Protein AF-A0A3L6RCQ9-F1 (afdb_monomer)

Radius of gyration: 21.23 Å; Cα contacts (8 Å, |Δi|>4): 347; chains: 1; bounding box: 50×42×83 Å

Sequence (262 aa):
MDDHSLVMDYVGPSLLDVLQARGRPFPEADVRGVMRKRLAGAEAMHRHRIAHRDIKSENILVGDCGAVRICDFGSAKSMAERDPPGRIAGTMEYMAPEVLAKNADHDLPVDAWSLGCVMAELLTGELLFRGEDEADQLREIFNVLGVPEERVCRALGPRALAGEVKQWRARQQQMRRRNRLRELLPDELLSNDGFVVLKGLLTCDPKKRMTAAGALRCPWFTDNVEDARARPAASAVSMIDVTARRRRVDCSHHLLHDLTTA

Mean predicted aligned error: 9.33 Å

Foldseek 3Di:
DDDDDDDDDDFAAFQLVLLVLVVFADAPVLLLLQLLVLLVQLVVCVVQQKFQLADASRQWGAHPLRDIDGHDSVQMDHPVDDDDQPDQDYDLLLAALLSLLSNDPFRSLSSLSSSLQRSLCRLQVDGQFDAPGSLRSNVSLCVAQNDDDPVLCVSSVSVVCPVVNVVRVVVCVVVVDGHNNCVSQPCNRAPPQRVVSSVLSSDNRSVSRQHSVRSCPTCSNPVVVVVVVVDDSCPSRVSVCSCVVPDPPDPDDDDDDDDDDD

InterPro domains:
  IPR000719 Protein kinase domain [PF00069] (4-221)
  IPR000719 Protein kinase domain [PS50011] (1-221)
  IPR000719 Protein kinase domain [SM00220] (2-221)
  IPR008271 Serine/threonine-protein kinase, active site [PS00108] (50-62)
  IPR011009 Protein kinase-like domain superfamily [SSF56112] (4-234)
  IPR050108 Cyclin-dependent kinase [PTHR24056] (6-221)

Organism: Panicum miliaceum (NCBI:txid4540)

Nearest PDB structures (foldseek):
  7jv7-assembly1_A  TM=8.389E-01  e=2.813E-12  Saccharomyces cerevisiae
  4bch-assembly1_A  TM=8.676E-01  e=1.330E-11  Homo sapiens
  8i0l-assembly1_A  TM=8.598E-01  e=1.330E-11  Homo sapiens
  3blh-assembly1_A  TM=8.515E-01  e=1.911E-11  Homo sapiens
  7nwk-assembly1_A  TM=8.154E-01  e=2.745E-11  Homo sapiens

pLDDT: mean 83.06, std 19.64, range [31.27, 98.75]

Structure (mmCIF, N/CA/C/O backbone):
data_AF-A0A3L6RCQ9-F1
#
_entry.id   AF-A0A3L6RCQ9-F1
#
loop_
_atom_site.group_PDB
_atom_site.id
_atom_site.type_symbol
_atom_site.label_atom_id
_atom_site.label_alt_id
_atom_site.label_comp_id
_atom_site.label_asym_id
_atom_site.label_entity_id
_atom_site.label_seq_id
_atom_site.pdbx_PDB_ins_code
_atom_site.Cartn_x
_atom_site.Cartn_y
_atom_site.Cartn_z
_atom_site.occupancy
_atom_site.B_iso_or_equiv
_atom_site.auth_seq_id
_atom_site.auth_comp_id
_atom_site.auth_asym_id
_atom_site.auth_atom_id
_atom_site.pdbx_PDB_model_num
ATOM 1 N N . MET A 1 1 ? 29.887 11.652 -23.612 1.00 62.41 1 MET A N 1
ATOM 2 C CA . MET A 1 1 ? 29.199 10.950 -22.514 1.00 62.41 1 MET A CA 1
ATOM 3 C C . MET A 1 1 ? 28.312 9.957 -23.215 1.00 62.41 1 MET A C 1
ATOM 5 O O . MET A 1 1 ? 27.544 10.394 -24.061 1.00 62.41 1 MET A O 1
ATOM 9 N N . ASP A 1 2 ? 28.534 8.668 -22.999 1.00 72.25 2 ASP A N 1
ATOM 10 C CA . ASP A 1 2 ? 27.739 7.642 -23.665 1.00 72.25 2 ASP A CA 1
ATOM 11 C C . ASP A 1 2 ? 26.404 7.526 -22.931 1.00 72.25 2 ASP A C 1
ATOM 13 O O . ASP A 1 2 ? 26.371 7.248 -21.731 1.00 72.25 2 ASP A O 1
ATOM 17 N N . ASP A 1 3 ? 25.310 7.794 -23.639 1.00 85.25 3 ASP A N 1
ATOM 18 C CA . ASP A 1 3 ? 23.968 7.618 -23.099 1.00 85.25 3 ASP A CA 1
ATOM 19 C C . ASP A 1 3 ? 23.622 6.126 -23.107 1.00 85.25 3 ASP A C 1
ATOM 21 O O . ASP A 1 3 ? 23.593 5.469 -24.151 1.00 85.25 3 ASP A O 1
ATOM 25 N N . HIS A 1 4 ? 23.352 5.577 -21.925 1.00 86.94 4 HIS A N 1
ATOM 26 C CA . HIS A 1 4 ? 22.887 4.205 -21.771 1.00 86.94 4 HIS A CA 1
ATOM 27 C C . HIS A 1 4 ? 21.359 4.174 -21.701 1.00 86.94 4 HIS A C 1
ATOM 29 O O . HIS A 1 4 ? 20.744 4.935 -20.958 1.00 86.94 4 HIS A O 1
ATOM 35 N N . SER A 1 5 ? 20.742 3.269 -22.463 1.00 90.25 5 SER A N 1
ATOM 36 C CA . SER A 1 5 ? 19.290 3.062 -22.488 1.00 90.25 5 SER A CA 1
ATOM 37 C C . SER A 1 5 ? 18.942 1.627 -22.104 1.00 90.25 5 SER A C 1
ATOM 39 O O . SER A 1 5 ? 19.605 0.686 -22.540 1.00 90.25 5 SER A O 1
ATOM 41 N N . LEU A 1 6 ? 17.881 1.457 -21.313 1.00 88.12 6 LEU A N 1
ATOM 42 C CA . LEU A 1 6 ? 17.313 0.153 -20.979 1.00 88.12 6 LEU A CA 1
ATOM 43 C C . LEU A 1 6 ? 16.120 -0.127 -21.901 1.00 88.12 6 LEU A C 1
ATOM 45 O O . LEU A 1 6 ? 15.156 0.635 -21.913 1.00 88.12 6 LEU A O 1
ATOM 49 N N . VAL A 1 7 ? 16.179 -1.217 -22.668 1.00 92.12 7 VAL A N 1
ATOM 50 C CA . VAL A 1 7 ? 15.079 -1.657 -23.541 1.00 92.12 7 VAL A CA 1
ATOM 51 C C . VAL A 1 7 ? 14.292 -2.751 -22.829 1.00 92.12 7 VAL A C 1
ATOM 53 O O . VAL A 1 7 ? 14.869 -3.725 -22.349 1.00 92.12 7 VAL A O 1
ATOM 56 N N . MET A 1 8 ? 12.977 -2.579 -22.743 1.00 91.12 8 MET A N 1
ATOM 57 C CA . MET A 1 8 ? 12.068 -3.486 -22.044 1.00 91.12 8 MET A CA 1
ATOM 58 C C . MET A 1 8 ? 10.714 -3.547 -22.748 1.00 91.12 8 MET A C 1
ATOM 60 O O . MET A 1 8 ? 10.370 -2.663 -23.534 1.00 91.12 8 MET A O 1
ATOM 64 N N . ASP A 1 9 ? 9.958 -4.606 -22.464 1.00 89.38 9 ASP A N 1
ATOM 65 C CA . ASP A 1 9 ? 8.641 -4.824 -23.053 1.00 89.38 9 ASP A CA 1
ATOM 66 C C . ASP A 1 9 ? 7.672 -3.694 -22.695 1.00 89.38 9 ASP A C 1
ATOM 68 O O . ASP A 1 9 ? 7.520 -3.312 -21.530 1.00 89.38 9 ASP A O 1
ATOM 72 N N . TYR A 1 10 ? 6.943 -3.209 -23.699 1.00 89.75 10 TYR A N 1
ATOM 73 C CA . TYR A 1 10 ? 5.817 -2.315 -23.473 1.00 89.75 10 TYR A CA 1
ATOM 74 C C . TYR A 1 10 ? 4.623 -3.110 -22.933 1.00 89.75 10 TYR A C 1
ATOM 76 O O . TYR A 1 10 ? 4.147 -4.043 -23.577 1.00 89.75 10 TYR A O 1
ATOM 84 N N . VAL A 1 11 ? 4.132 -2.738 -21.748 1.00 90.31 11 VAL A N 1
ATOM 85 C CA . VAL A 1 11 ? 2.988 -3.412 -21.109 1.00 90.31 11 VAL A CA 1
ATOM 86 C C . VAL A 1 11 ? 1.690 -2.642 -21.335 1.00 90.31 11 VAL A C 1
ATOM 88 O O . VAL A 1 11 ? 0.699 -3.246 -21.730 1.00 90.31 11 VAL A O 1
ATOM 91 N N . GLY A 1 12 ? 1.685 -1.334 -21.081 1.00 92.19 12 GLY A N 1
ATOM 92 C CA . GLY A 1 12 ? 0.485 -0.499 -21.122 1.00 92.19 12 GLY A CA 1
ATOM 93 C C . GLY A 1 12 ? 0.551 0.651 -20.107 1.00 92.19 12 GLY A C 1
ATOM 94 O O . GLY A 1 12 ? 1.639 0.928 -19.595 1.00 92.19 12 GLY A O 1
ATOM 95 N N . PRO A 1 13 ? -0.574 1.343 -19.841 1.00 94.19 13 PRO A N 1
ATOM 96 C CA . PRO A 1 13 ? -0.642 2.429 -18.858 1.00 94.19 13 PRO A CA 1
ATOM 97 C C . PRO A 1 13 ? -0.391 1.948 -17.421 1.00 94.19 13 PRO A C 1
ATOM 99 O O . PRO A 1 13 ? -0.510 0.756 -17.119 1.00 94.19 13 PRO A O 1
ATOM 102 N N . SER A 1 14 ? -0.095 2.883 -16.516 1.00 96.19 14 SER A N 1
ATOM 103 C CA . SER A 1 14 ? -0.058 2.585 -15.083 1.00 96.19 14 SER A CA 1
ATOM 104 C C . SER A 1 14 ? -1.465 2.391 -14.516 1.00 96.19 14 SER A C 1
ATOM 106 O O . SER A 1 14 ? -2.473 2.803 -15.093 1.00 96.19 14 SER A O 1
ATOM 108 N N . LEU A 1 15 ? -1.556 1.768 -13.348 1.00 95.31 15 LEU A N 1
ATOM 109 C CA . LEU A 1 15 ? -2.814 1.579 -12.650 1.00 95.31 15 LEU A CA 1
ATOM 110 C C . LEU A 1 15 ? -3.390 2.918 -12.174 1.00 95.31 15 LEU A C 1
ATOM 112 O O . LEU A 1 15 ? -4.612 3.058 -12.153 1.00 95.31 15 LEU A O 1
ATOM 116 N N . LEU A 1 16 ? -2.532 3.902 -11.873 1.00 96.19 16 LEU A N 1
ATOM 117 C CA . LEU A 1 16 ? -2.957 5.275 -11.601 1.00 96.19 16 LEU A CA 1
ATOM 118 C C . LEU A 1 16 ? -3.621 5.904 -12.830 1.00 96.19 16 LEU A C 1
ATOM 120 O O . LEU A 1 16 ? -4.727 6.429 -12.713 1.00 96.19 16 LEU A O 1
ATOM 124 N N . ASP A 1 17 ? -3.001 5.794 -14.010 1.00 95.44 17 ASP A N 1
ATOM 125 C CA . ASP A 1 17 ? -3.581 6.314 -15.258 1.00 95.44 17 ASP A CA 1
ATOM 126 C C . ASP A 1 17 ? -4.962 5.700 -15.510 1.00 95.44 17 ASP A C 1
ATOM 128 O O . ASP A 1 17 ? -5.912 6.393 -15.876 1.00 95.44 17 ASP A O 1
ATOM 132 N N . VAL A 1 18 ? -5.096 4.389 -15.280 1.00 94.25 18 VAL A N 1
ATOM 133 C CA . VAL A 1 18 ? -6.376 3.690 -15.427 1.00 94.25 18 VAL A CA 1
ATOM 134 C C . VAL A 1 18 ? -7.389 4.181 -14.387 1.00 94.25 18 VAL A C 1
ATOM 136 O O . VAL A 1 18 ? -8.537 4.434 -14.751 1.00 94.25 18 VAL A O 1
ATOM 139 N N . LEU A 1 19 ? -7.002 4.348 -13.117 1.00 94.25 19 LEU A N 1
ATOM 140 C CA . LEU A 1 19 ? -7.882 4.869 -12.063 1.00 94.25 19 LEU A CA 1
ATOM 141 C C . LEU A 1 19 ? -8.402 6.274 -12.408 1.00 94.25 19 LEU A C 1
ATOM 143 O O . LEU A 1 19 ? -9.609 6.519 -12.360 1.00 94.25 19 LEU A O 1
ATOM 147 N N . GLN A 1 20 ? -7.506 7.168 -12.828 1.00 93.94 20 GLN A N 1
ATOM 148 C CA . GLN A 1 20 ? -7.838 8.539 -13.211 1.00 93.94 20 GLN A CA 1
ATOM 149 C C . GLN A 1 20 ? -8.745 8.579 -14.442 1.00 93.94 20 GLN A C 1
ATOM 151 O O . GLN A 1 20 ? -9.769 9.261 -14.439 1.00 93.94 20 GLN A O 1
ATOM 156 N N . ALA A 1 21 ? -8.421 7.804 -15.479 1.00 93.38 21 ALA A N 1
ATOM 157 C CA . ALA A 1 21 ? -9.198 7.782 -16.713 1.00 93.38 21 ALA A CA 1
ATOM 158 C C . ALA A 1 21 ? -10.609 7.195 -16.517 1.00 93.38 21 ALA A C 1
ATOM 160 O O . ALA A 1 21 ? -11.536 7.544 -17.250 1.00 93.38 21 ALA A O 1
ATOM 161 N N . ARG A 1 22 ? -10.794 6.327 -15.514 1.00 92.38 22 ARG A N 1
ATOM 162 C CA . ARG A 1 22 ? -12.116 5.830 -15.101 1.00 92.38 22 ARG A CA 1
ATOM 163 C C . ARG A 1 22 ? -12.949 6.880 -14.371 1.00 92.38 22 ARG A C 1
ATOM 165 O O . ARG A 1 22 ? -14.175 6.777 -14.403 1.00 92.38 22 ARG A O 1
ATOM 172 N N . GLY A 1 23 ? -12.311 7.821 -13.674 1.00 93.00 23 GLY A N 1
ATOM 173 C CA . GLY A 1 23 ? -12.972 8.858 -12.874 1.00 93.00 23 GLY A CA 1
ATOM 174 C C . GLY A 1 23 ? -13.804 8.330 -11.698 1.00 93.00 23 GLY A C 1
ATOM 175 O O . GLY A 1 23 ? -14.631 9.061 -11.161 1.00 93.00 23 GLY A O 1
ATOM 176 N N . ARG A 1 24 ? -13.643 7.052 -11.326 1.00 93.25 24 ARG A N 1
ATOM 177 C CA . ARG A 1 24 ? -14.344 6.410 -10.205 1.00 93.25 24 ARG A CA 1
ATOM 178 C C . ARG A 1 24 ? -13.556 5.209 -9.667 1.00 93.25 24 ARG A C 1
ATOM 180 O O . ARG A 1 24 ? -12.796 4.611 -10.439 1.00 93.25 24 ARG A O 1
ATOM 187 N N . PRO A 1 25 ? -13.798 4.794 -8.410 1.00 95.19 25 PRO A N 1
ATOM 188 C CA . PRO A 1 25 ? -13.104 3.655 -7.818 1.00 95.19 25 PRO A CA 1
ATOM 189 C C . PRO A 1 25 ? -13.370 2.323 -8.533 1.00 95.19 25 PRO A C 1
ATOM 191 O O . PRO A 1 25 ? -14.307 2.169 -9.331 1.00 95.19 25 PRO A O 1
ATOM 194 N N . PHE A 1 26 ? -12.523 1.337 -8.260 1.00 94.9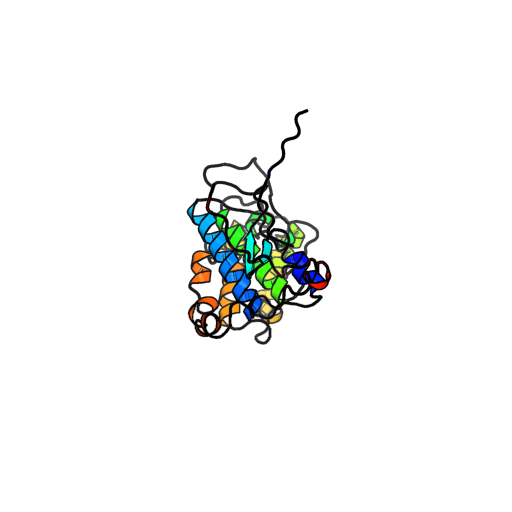4 26 PHE A N 1
ATOM 195 C CA . PHE A 1 26 ? -12.695 -0.022 -8.756 1.00 94.94 26 PHE A CA 1
ATOM 196 C C . PHE A 1 26 ? -13.667 -0.814 -7.871 1.00 94.94 26 PHE A C 1
ATOM 198 O O . PHE A 1 26 ? -13.583 -0.742 -6.646 1.00 94.94 26 PHE A O 1
ATOM 205 N N . PRO A 1 27 ? -14.552 -1.631 -8.468 1.00 95.88 27 PRO A N 1
ATOM 206 C CA . PRO A 1 27 ? -15.291 -2.645 -7.726 1.00 95.88 27 PRO A CA 1
ATOM 207 C C . PRO A 1 27 ? -14.347 -3.618 -7.010 1.00 95.88 27 PRO A C 1
ATOM 209 O O . PRO A 1 27 ? -13.299 -3.981 -7.549 1.00 95.88 27 PRO A O 1
ATOM 212 N N . GLU A 1 28 ? -14.761 -4.131 -5.848 1.00 96.44 28 GLU A N 1
ATOM 213 C CA . GLU A 1 28 ? -13.957 -5.061 -5.041 1.00 96.44 28 GLU A CA 1
ATOM 214 C C . GLU A 1 28 ? -13.441 -6.265 -5.847 1.00 96.44 28 GLU A C 1
ATOM 216 O O . GLU A 1 28 ? -12.293 -6.670 -5.685 1.00 96.44 28 GLU A O 1
ATOM 221 N N . ALA A 1 29 ? -14.260 -6.828 -6.743 1.00 94.12 29 ALA A N 1
ATOM 222 C CA . ALA A 1 29 ? -13.873 -7.970 -7.575 1.00 94.12 29 ALA A CA 1
ATOM 223 C C . ALA A 1 29 ? -12.662 -7.662 -8.480 1.00 94.12 29 ALA A C 1
ATOM 225 O O . ALA A 1 29 ? -11.761 -8.497 -8.620 1.00 94.12 29 ALA A O 1
ATOM 226 N N . ASP A 1 30 ? -12.599 -6.449 -9.034 1.00 93.06 30 ASP A N 1
ATOM 227 C CA . ASP A 1 30 ? -11.487 -6.008 -9.877 1.00 93.06 30 ASP A CA 1
ATOM 228 C C . ASP A 1 30 ? -10.238 -5.765 -9.019 1.00 93.06 30 ASP A C 1
ATOM 230 O O . ASP A 1 30 ? -9.151 -6.251 -9.350 1.00 93.06 30 ASP A O 1
ATOM 234 N N . VAL A 1 31 ? -10.403 -5.110 -7.861 1.00 97.12 31 VAL A N 1
ATOM 235 C CA . VAL A 1 31 ? -9.319 -4.910 -6.883 1.00 97.12 31 VAL A CA 1
ATOM 236 C C . VAL A 1 31 ? -8.751 -6.252 -6.430 1.00 97.12 31 VAL A C 1
ATOM 238 O O . VAL A 1 31 ? -7.537 -6.439 -6.426 1.00 97.12 31 VAL A O 1
ATOM 241 N N . ARG A 1 32 ? -9.600 -7.239 -6.138 1.00 96.62 32 ARG A N 1
ATOM 242 C CA . ARG A 1 32 ? -9.195 -8.609 -5.791 1.00 96.62 32 ARG A CA 1
ATOM 243 C C . ARG A 1 32 ? -8.365 -9.252 -6.902 1.00 96.62 32 ARG A C 1
ATOM 245 O O . ARG A 1 32 ? -7.346 -9.885 -6.624 1.00 96.62 32 ARG A O 1
ATOM 252 N N . GLY A 1 33 ? -8.768 -9.085 -8.162 1.00 93.69 33 GLY A N 1
ATOM 253 C CA . GLY A 1 33 ? -8.020 -9.563 -9.328 1.00 93.69 33 GLY A CA 1
ATOM 254 C C . GLY A 1 33 ? -6.621 -8.948 -9.434 1.00 93.69 33 GLY A C 1
ATOM 255 O O . GLY A 1 33 ? -5.636 -9.678 -9.600 1.00 93.69 33 GLY A O 1
ATOM 256 N N . VAL A 1 34 ? -6.529 -7.624 -9.287 1.00 95.50 34 VAL A N 1
ATOM 257 C CA . VAL A 1 34 ? -5.262 -6.876 -9.284 1.00 95.50 34 VAL A CA 1
ATOM 258 C C . VAL A 1 34 ? -4.384 -7.322 -8.115 1.00 95.50 34 VAL A C 1
ATOM 260 O O . VAL A 1 34 ? -3.257 -7.777 -8.333 1.00 95.50 34 VAL A O 1
ATOM 263 N N . MET A 1 35 ? -4.911 -7.281 -6.890 1.00 97.94 35 MET A N 1
ATOM 264 C CA . MET A 1 35 ? -4.177 -7.597 -5.664 1.00 97.94 35 MET A CA 1
ATOM 265 C C . MET A 1 35 ? -3.640 -9.023 -5.655 1.00 97.94 35 MET A C 1
ATOM 267 O O . MET A 1 35 ? -2.483 -9.218 -5.290 1.00 97.94 35 MET A O 1
ATOM 271 N N . ARG A 1 36 ? -4.399 -10.009 -6.157 1.00 96.69 36 ARG A N 1
ATOM 272 C CA . ARG A 1 36 ? -3.909 -11.390 -6.310 1.00 96.69 36 ARG A CA 1
ATOM 273 C C . ARG A 1 36 ? -2.619 -11.435 -7.136 1.00 96.69 36 ARG A C 1
ATOM 275 O O . ARG A 1 36 ? -1.640 -12.058 -6.736 1.00 96.69 36 ARG A O 1
ATOM 282 N N . LYS A 1 37 ? -2.588 -10.730 -8.272 1.00 94.81 37 LYS A N 1
ATOM 283 C CA . LYS A 1 37 ? -1.406 -10.666 -9.147 1.00 94.81 37 LYS A CA 1
ATOM 284 C C . LYS A 1 37 ? -0.277 -9.830 -8.544 1.00 94.81 37 LYS A C 1
ATOM 286 O O . LYS A 1 37 ? 0.882 -10.094 -8.851 1.00 94.81 37 LYS A O 1
ATOM 291 N N . ARG A 1 38 ? -0.580 -8.785 -7.760 1.00 96.88 38 ARG A N 1
ATOM 292 C CA . ARG A 1 38 ? 0.448 -7.930 -7.127 1.00 96.88 38 ARG A CA 1
ATOM 293 C C . ARG A 1 38 ? 1.137 -8.640 -5.977 1.00 96.88 38 ARG A C 1
ATOM 295 O O . ARG A 1 38 ? 2.360 -8.682 -5.939 1.00 96.88 38 ARG A O 1
ATOM 302 N N . LEU A 1 39 ? 0.352 -9.255 -5.098 1.00 98.12 39 LEU A N 1
ATOM 303 C CA . LEU A 1 39 ? 0.861 -10.030 -3.974 1.00 98.12 39 LEU A CA 1
ATOM 304 C C . LEU A 1 39 ? 1.6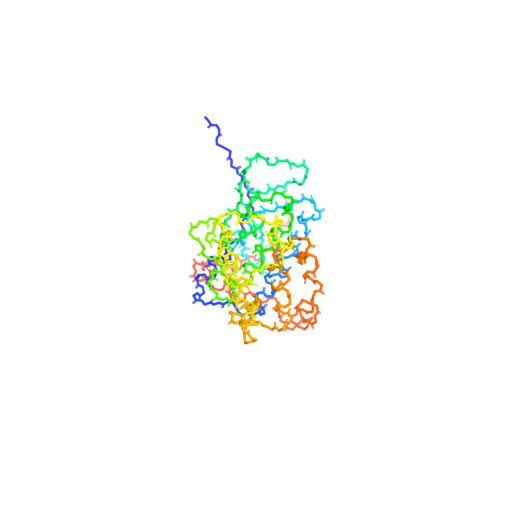84 -11.225 -4.465 1.00 98.12 39 LEU A C 1
ATOM 306 O O . LEU A 1 39 ? 2.749 -11.469 -3.915 1.00 98.12 39 LEU A O 1
ATOM 310 N N . ALA A 1 40 ? 1.279 -11.901 -5.547 1.00 96.62 40 ALA A N 1
ATOM 311 C CA . ALA A 1 40 ? 2.085 -12.977 -6.135 1.00 96.62 40 ALA A CA 1
ATOM 312 C C . ALA A 1 40 ? 3.439 -12.471 -6.672 1.00 96.62 40 ALA A C 1
ATOM 314 O O . ALA A 1 40 ? 4.469 -13.118 -6.486 1.00 96.62 40 ALA A O 1
ATOM 315 N N . GLY A 1 41 ? 3.458 -11.289 -7.301 1.00 96.06 41 GLY A N 1
ATOM 316 C CA . GLY A 1 41 ? 4.697 -10.638 -7.733 1.00 96.06 41 GLY A CA 1
ATOM 317 C C . GLY A 1 41 ? 5.605 -10.269 -6.556 1.00 96.06 41 GLY A C 1
ATOM 318 O O . GLY A 1 41 ? 6.794 -10.581 -6.576 1.00 96.06 41 GLY A O 1
ATOM 319 N N . ALA A 1 42 ? 5.042 -9.672 -5.503 1.00 97.31 42 ALA A N 1
ATOM 320 C CA . ALA A 1 42 ? 5.776 -9.342 -4.283 1.00 97.31 42 ALA A CA 1
ATOM 321 C C . ALA A 1 42 ? 6.316 -10.588 -3.572 1.00 97.31 42 ALA A C 1
ATOM 323 O O . ALA A 1 42 ? 7.486 -10.620 -3.209 1.00 97.31 42 ALA A O 1
ATOM 324 N N . GLU A 1 43 ? 5.521 -11.653 -3.452 1.00 97.38 43 GLU A N 1
ATOM 325 C CA . GLU A 1 43 ? 5.979 -12.939 -2.921 1.00 97.38 43 GLU A CA 1
ATOM 326 C C . GLU A 1 43 ? 7.175 -13.483 -3.718 1.00 97.38 43 GLU A C 1
ATOM 328 O O . GLU A 1 43 ? 8.166 -13.918 -3.125 1.00 97.38 43 GLU A O 1
ATOM 333 N N . ALA A 1 44 ? 7.120 -13.419 -5.052 1.00 97.06 44 ALA A N 1
ATOM 334 C CA . ALA A 1 44 ? 8.221 -13.854 -5.901 1.00 97.06 44 ALA A CA 1
ATOM 335 C C . ALA A 1 44 ? 9.499 -13.029 -5.664 1.00 97.06 44 ALA A C 1
ATOM 337 O O . ALA A 1 44 ? 10.575 -13.621 -5.553 1.00 97.06 44 ALA A O 1
ATOM 338 N N . MET A 1 45 ? 9.399 -11.700 -5.531 1.00 96.44 45 MET A N 1
ATOM 339 C CA . MET A 1 45 ? 10.537 -10.835 -5.176 1.00 96.44 45 MET A CA 1
ATOM 340 C C . MET A 1 45 ? 11.094 -11.181 -3.789 1.00 96.44 45 MET A C 1
ATOM 342 O O . MET A 1 45 ? 12.295 -11.405 -3.625 1.00 96.44 45 MET A O 1
ATOM 346 N N . HIS A 1 46 ? 10.212 -11.320 -2.797 1.00 96.44 46 HIS A N 1
ATOM 347 C CA . HIS A 1 46 ? 10.588 -11.580 -1.407 1.00 96.44 46 HIS A CA 1
ATOM 348 C C . HIS A 1 46 ? 11.272 -12.934 -1.237 1.00 96.44 46 HIS A C 1
ATOM 350 O O . HIS A 1 46 ? 12.227 -13.049 -0.466 1.00 96.44 46 HIS A O 1
ATOM 356 N N . ARG A 1 47 ? 10.856 -13.948 -2.006 1.00 96.38 47 ARG A N 1
ATOM 357 C CA . ARG A 1 47 ? 11.519 -15.260 -2.050 1.00 96.38 47 ARG A CA 1
ATOM 358 C C . ARG A 1 47 ? 12.967 -15.166 -2.538 1.00 96.38 47 ARG A C 1
ATOM 360 O O . ARG A 1 47 ? 13.809 -15.925 -2.067 1.00 96.38 47 ARG A O 1
ATOM 367 N N . HIS A 1 48 ? 13.266 -14.215 -3.420 1.00 95.88 48 HIS A N 1
ATOM 368 C CA . HIS A 1 48 ? 14.626 -13.916 -3.881 1.00 95.88 48 HIS A CA 1
ATOM 369 C C . HIS A 1 48 ? 15.349 -12.892 -3.000 1.00 95.88 48 HIS A C 1
ATOM 371 O O . HIS A 1 48 ? 16.416 -12.419 -3.376 1.00 95.88 48 HIS A O 1
ATOM 377 N N . ARG A 1 49 ? 14.806 -12.567 -1.815 1.00 94.56 49 ARG A N 1
ATOM 378 C CA . ARG A 1 49 ? 15.374 -11.578 -0.886 1.00 94.56 49 ARG A CA 1
ATOM 379 C C . ARG A 1 49 ? 15.507 -10.186 -1.523 1.00 94.56 49 ARG A C 1
ATOM 381 O O . ARG A 1 49 ? 16.464 -9.476 -1.229 1.00 94.56 49 ARG A O 1
ATOM 388 N N . ILE A 1 50 ? 14.553 -9.797 -2.366 1.00 95.38 50 ILE A N 1
ATOM 389 C CA . ILE A 1 50 ? 14.489 -8.466 -2.978 1.00 95.38 50 ILE A CA 1
ATOM 390 C C . ILE A 1 50 ? 13.276 -7.727 -2.413 1.00 95.38 50 ILE A C 1
ATOM 392 O O . ILE A 1 50 ? 12.170 -8.263 -2.451 1.00 95.38 50 ILE A O 1
ATOM 396 N N . ALA A 1 51 ? 13.488 -6.513 -1.904 1.00 94.94 51 ALA A N 1
ATOM 397 C CA . ALA A 1 51 ? 12.429 -5.558 -1.579 1.00 94.94 51 ALA A CA 1
ATOM 398 C C . ALA A 1 51 ? 12.340 -4.512 -2.695 1.00 94.94 51 ALA A C 1
ATOM 400 O O . ALA A 1 51 ? 13.374 -4.006 -3.132 1.00 94.94 51 ALA A O 1
ATOM 401 N N . HIS A 1 52 ? 11.134 -4.166 -3.138 1.00 96.56 52 HIS A N 1
ATOM 402 C CA . HIS A 1 52 ? 10.937 -3.153 -4.176 1.00 96.56 52 HIS A CA 1
ATOM 403 C C . HIS A 1 52 ? 11.046 -1.729 -3.621 1.00 96.56 52 HIS A C 1
ATOM 405 O O . HIS A 1 52 ? 11.685 -0.876 -4.231 1.00 96.56 52 HIS A O 1
ATOM 411 N N . ARG A 1 53 ? 10.446 -1.480 -2.449 1.00 94.75 53 ARG A N 1
ATOM 412 C CA . ARG A 1 53 ? 10.500 -0.221 -1.676 1.00 94.75 53 ARG A CA 1
ATOM 413 C C . ARG A 1 53 ? 9.903 1.020 -2.345 1.00 94.75 53 ARG A C 1
ATOM 415 O O . ARG A 1 53 ? 10.044 2.114 -1.819 1.00 94.75 53 ARG A O 1
ATOM 422 N N . ASP A 1 54 ? 9.225 0.855 -3.475 1.00 96.44 54 ASP A N 1
ATOM 423 C CA . ASP A 1 54 ? 8.503 1.937 -4.163 1.00 96.44 54 ASP A CA 1
ATOM 424 C C . ASP A 1 54 ? 7.291 1.387 -4.924 1.00 96.44 54 ASP A C 1
ATOM 426 O O . ASP A 1 54 ? 7.062 1.667 -6.099 1.00 96.44 54 ASP A O 1
ATOM 430 N N . ILE A 1 55 ? 6.544 0.498 -4.265 1.00 98.06 55 ILE A N 1
ATOM 431 C CA . ILE A 1 55 ? 5.284 0.006 -4.816 1.00 98.06 55 ILE A CA 1
ATOM 432 C C . ILE A 1 55 ? 4.234 1.104 -4.660 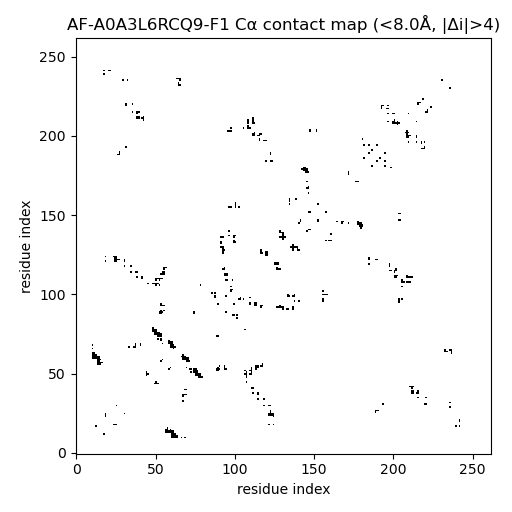1.00 98.06 55 ILE A C 1
ATOM 434 O O . ILE A 1 55 ? 3.951 1.551 -3.553 1.00 98.06 55 ILE A O 1
ATOM 438 N N . LYS A 1 56 ? 3.622 1.483 -5.777 1.00 97.81 56 LYS A N 1
ATOM 439 C CA . LYS A 1 56 ? 2.539 2.464 -5.871 1.00 97.81 56 LYS A CA 1
ATOM 440 C C . LYS A 1 56 ? 1.731 2.226 -7.140 1.00 97.81 56 LYS A C 1
ATOM 442 O O . LYS A 1 56 ? 2.167 1.462 -8.004 1.00 97.81 56 LYS A O 1
ATOM 447 N N . SER A 1 57 ? 0.572 2.864 -7.268 1.00 96.88 57 SER A N 1
ATOM 448 C CA . SER A 1 57 ? -0.296 2.725 -8.445 1.00 96.88 57 SER A CA 1
ATOM 449 C C . SER A 1 57 ? 0.393 3.134 -9.758 1.00 96.88 57 SER A C 1
ATOM 451 O O . SER A 1 57 ? 0.156 2.500 -10.786 1.00 96.88 57 SER A O 1
ATOM 453 N N . GLU A 1 58 ? 1.317 4.099 -9.724 1.00 97.06 58 GLU A N 1
ATOM 454 C CA . GLU A 1 58 ? 2.157 4.497 -10.872 1.00 97.06 58 GLU A CA 1
ATOM 455 C C . GLU A 1 58 ? 3.114 3.383 -11.334 1.00 97.06 58 GLU A C 1
ATOM 457 O O . GLU A 1 58 ? 3.310 3.178 -12.529 1.00 97.06 58 GLU A O 1
ATOM 462 N N . ASN A 1 59 ? 3.655 2.605 -10.390 1.00 97.69 59 ASN A N 1
ATOM 463 C CA . ASN A 1 59 ? 4.641 1.546 -10.646 1.00 97.69 59 ASN A CA 1
ATOM 464 C C . ASN A 1 59 ? 3.990 0.169 -10.866 1.00 97.69 59 ASN A C 1
ATOM 466 O O . ASN A 1 59 ? 4.623 -0.888 -10.767 1.00 97.69 59 ASN A O 1
ATOM 470 N N . ILE A 1 60 ? 2.689 0.162 -11.154 1.00 96.88 60 ILE A N 1
ATOM 471 C CA . ILE A 1 60 ? 1.919 -1.028 -11.491 1.00 96.88 60 ILE A CA 1
ATOM 472 C C . ILE A 1 60 ? 1.351 -0.826 -12.888 1.00 96.88 60 ILE A C 1
ATOM 474 O O . ILE A 1 60 ? 0.385 -0.101 -13.070 1.00 96.88 60 ILE A O 1
ATOM 478 N N . LEU A 1 61 ? 1.919 -1.503 -13.879 1.00 94.94 61 LEU A N 1
ATOM 479 C CA . LEU A 1 61 ? 1.456 -1.432 -15.261 1.00 94.94 61 LEU A CA 1
ATOM 480 C C . LEU A 1 61 ? 0.305 -2.398 -15.499 1.00 94.94 61 LEU A C 1
ATOM 482 O O . LEU A 1 61 ? 0.325 -3.534 -15.011 1.00 94.94 61 LEU A O 1
ATOM 486 N N . VAL A 1 62 ? -0.657 -1.964 -16.302 1.00 91.62 62 VAL A N 1
ATOM 487 C CA . VAL A 1 62 ? -1.799 -2.753 -16.751 1.00 91.62 62 VAL A CA 1
ATOM 488 C C . VAL A 1 62 ? -1.715 -2.889 -18.265 1.00 91.62 62 VAL A C 1
ATOM 490 O O . VAL A 1 62 ? -1.662 -1.894 -18.977 1.00 91.62 62 VAL A O 1
ATOM 493 N N . GLY A 1 63 ? -1.685 -4.124 -18.752 1.00 86.25 63 GLY A N 1
ATOM 494 C CA . GLY A 1 63 ? -1.607 -4.439 -20.172 1.00 86.25 63 GLY A CA 1
ATOM 495 C C . GLY A 1 63 ? -2.765 -5.298 -20.653 1.00 86.25 63 GLY A C 1
ATOM 496 O O . GLY A 1 63 ? -3.683 -5.641 -19.899 1.00 86.25 63 GLY A O 1
ATOM 497 N N . ASP A 1 64 ? -2.682 -5.678 -21.922 1.00 80.69 64 ASP A N 1
ATOM 498 C CA . ASP A 1 64 ? -3.694 -6.494 -22.584 1.00 80.69 64 ASP A CA 1
ATOM 499 C C . ASP A 1 64 ? -3.884 -7.853 -21.899 1.00 80.69 64 ASP A C 1
ATOM 501 O O . ASP A 1 64 ? -3.034 -8.342 -21.144 1.00 80.69 64 ASP A O 1
ATOM 505 N N . CYS A 1 65 ? -5.040 -8.474 -22.148 1.00 76.69 65 CYS A N 1
ATOM 506 C CA . CYS A 1 65 ? -5.400 -9.784 -21.594 1.00 76.69 65 CYS A CA 1
ATOM 507 C C . CYS A 1 65 ? -5.319 -9.842 -20.053 1.00 76.69 65 CYS A C 1
ATOM 509 O O . CYS A 1 65 ? -5.110 -10.900 -19.456 1.00 76.69 65 CYS A O 1
ATOM 511 N N . GLY A 1 66 ? -5.476 -8.690 -19.392 1.00 71.75 66 GLY A N 1
ATOM 512 C CA . GLY A 1 66 ? -5.415 -8.576 -17.941 1.00 71.75 66 GLY A CA 1
ATOM 513 C C . GLY A 1 66 ? -4.007 -8.748 -17.382 1.00 71.75 66 GLY A C 1
ATOM 514 O O . GLY A 1 66 ? -3.867 -9.106 -16.209 1.00 71.75 66 GLY A O 1
ATOM 515 N N . ALA A 1 67 ? -2.957 -8.540 -18.178 1.00 81.12 67 ALA A N 1
ATOM 516 C CA . ALA A 1 67 ? -1.608 -8.459 -17.647 1.00 81.12 67 ALA A CA 1
ATOM 517 C C . ALA A 1 67 ? -1.539 -7.315 -16.629 1.00 81.12 67 ALA A C 1
ATOM 519 O O . ALA A 1 67 ? -1.980 -6.202 -16.883 1.00 81.12 67 ALA A O 1
ATOM 520 N N . VAL A 1 68 ? -0.977 -7.592 -15.459 1.00 89.38 68 VAL A N 1
ATOM 521 C CA . VAL A 1 68 ? -0.638 -6.556 -14.487 1.00 89.38 68 VAL A CA 1
ATOM 522 C C . VAL A 1 68 ? 0.825 -6.826 -14.139 1.00 89.38 68 VAL A C 1
ATOM 524 O O . VAL A 1 68 ? 1.162 -7.978 -13.854 1.00 89.38 68 VAL A O 1
ATOM 527 N N . ARG A 1 69 ? 1.732 -5.841 -14.161 1.00 91.56 69 ARG A N 1
ATOM 528 C CA . ARG A 1 69 ? 3.170 -6.027 -13.825 1.00 91.56 69 ARG A CA 1
ATOM 529 C C . ARG A 1 69 ? 3.703 -4.920 -12.913 1.00 91.56 69 ARG A C 1
ATOM 531 O O . ARG A 1 69 ? 3.215 -3.808 -12.991 1.00 91.56 69 ARG A O 1
ATOM 538 N N . ILE A 1 70 ? 4.564 -5.275 -11.963 1.00 94.56 70 ILE A N 1
ATOM 539 C CA . ILE A 1 70 ? 5.264 -4.288 -11.130 1.00 94.56 70 ILE A CA 1
ATOM 540 C C . ILE A 1 70 ? 6.475 -3.826 -11.946 1.00 94.56 70 ILE A C 1
ATOM 542 O O . ILE A 1 70 ? 7.129 -4.668 -12.567 1.00 94.56 70 ILE A O 1
ATOM 546 N N . CYS A 1 71 ? 6.730 -2.524 -11.991 1.00 94.56 71 CYS A N 1
ATOM 547 C CA . CYS A 1 71 ? 7.852 -1.924 -12.707 1.00 94.56 71 CYS A CA 1
ATOM 548 C C . CYS A 1 71 ? 8.617 -0.942 -11.814 1.00 94.56 71 CYS A C 1
ATOM 550 O O . CYS A 1 71 ? 8.206 -0.684 -10.693 1.00 94.56 71 CYS A O 1
ATOM 552 N N . ASP A 1 72 ? 9.698 -0.383 -12.357 1.00 92.88 72 ASP A N 1
ATOM 553 C CA . ASP A 1 72 ? 10.586 0.572 -11.686 1.00 92.88 72 ASP A CA 1
ATOM 554 C C . ASP A 1 72 ? 11.288 0.030 -10.428 1.00 92.88 72 ASP A C 1
ATOM 556 O O . ASP A 1 72 ? 10.981 0.341 -9.280 1.00 92.88 72 ASP A O 1
ATOM 560 N N . PHE A 1 73 ? 12.333 -0.757 -10.673 1.00 92.75 73 PHE A N 1
ATOM 561 C CA . PHE A 1 73 ? 13.196 -1.304 -9.630 1.00 92.75 73 PHE A CA 1
ATOM 562 C C . PHE A 1 73 ? 14.323 -0.337 -9.217 1.00 92.75 73 PHE A C 1
ATOM 564 O O . PHE A 1 73 ? 15.274 -0.768 -8.567 1.00 92.75 73 PHE A O 1
ATOM 571 N N . GLY A 1 74 ? 14.252 0.960 -9.553 1.00 91.06 74 GLY A N 1
ATOM 572 C CA . GLY A 1 74 ? 15.306 1.935 -9.227 1.00 91.06 74 GLY A CA 1
ATOM 573 C C . GLY A 1 74 ? 15.534 2.125 -7.720 1.00 91.06 74 GLY A C 1
ATOM 574 O O . GLY A 1 74 ? 16.641 2.437 -7.273 1.00 91.06 74 GLY A O 1
ATOM 575 N N . SER A 1 75 ? 14.495 1.867 -6.923 1.00 90.12 75 SER A N 1
ATOM 576 C CA . SER A 1 75 ? 14.549 1.875 -5.456 1.00 90.12 75 SER A CA 1
ATOM 577 C C . SER A 1 75 ? 14.729 0.486 -4.841 1.00 90.12 75 SER A C 1
ATOM 579 O O . SER A 1 75 ? 14.882 0.383 -3.619 1.00 90.12 75 SER A O 1
ATOM 581 N N . ALA A 1 76 ? 14.745 -0.579 -5.645 1.00 92.56 76 ALA A N 1
ATOM 582 C CA . ALA A 1 76 ? 14.807 -1.941 -5.137 1.00 92.56 76 ALA A CA 1
ATOM 583 C C . ALA A 1 76 ? 16.128 -2.224 -4.407 1.00 92.56 76 ALA A C 1
ATOM 585 O O . ALA A 1 76 ? 17.147 -1.563 -4.619 1.00 92.56 76 ALA A O 1
ATOM 586 N N . LYS A 1 77 ? 16.097 -3.207 -3.506 1.00 91.19 77 LYS A N 1
ATOM 587 C CA . LYS A 1 77 ? 17.251 -3.614 -2.704 1.00 91.19 77 LYS A CA 1
ATOM 588 C C . LYS A 1 77 ? 17.273 -5.111 -2.474 1.00 91.19 77 LYS A C 1
ATOM 590 O O . LYS A 1 77 ? 16.284 -5.702 -2.037 1.00 91.19 77 LYS A O 1
ATOM 595 N N . SER A 1 78 ? 18.445 -5.698 -2.687 1.00 91.56 78 SER A N 1
ATOM 596 C CA . SER A 1 78 ? 18.758 -7.039 -2.210 1.00 91.56 78 SER A CA 1
ATOM 597 C C . SER A 1 78 ? 19.042 -7.010 -0.708 1.00 91.56 78 SER A C 1
ATOM 599 O O . SER A 1 78 ? 19.784 -6.158 -0.229 1.00 91.56 78 SER A O 1
ATOM 601 N N . MET A 1 79 ? 18.523 -7.971 0.058 1.00 87.06 79 MET A N 1
ATOM 602 C CA . MET A 1 79 ? 18.822 -8.068 1.499 1.00 87.06 79 MET A CA 1
ATOM 603 C C . MET A 1 79 ? 20.293 -8.421 1.784 1.00 87.06 79 MET A C 1
ATOM 605 O O . MET A 1 79 ? 20.711 -8.414 2.940 1.00 87.06 79 MET A O 1
ATOM 609 N N . ALA A 1 80 ? 21.073 -8.759 0.751 1.00 85.75 80 ALA A N 1
ATOM 610 C CA . ALA A 1 80 ? 22.523 -8.909 0.849 1.00 85.75 80 ALA A CA 1
ATOM 611 C C . ALA A 1 80 ? 23.262 -7.555 0.873 1.00 85.75 80 ALA A C 1
ATOM 613 O O . ALA A 1 80 ? 24.432 -7.500 1.250 1.00 85.75 80 ALA A O 1
ATOM 614 N N . GLU A 1 81 ? 22.590 -6.471 0.488 1.00 82.75 81 GLU A N 1
ATOM 615 C CA . GLU A 1 81 ? 23.154 -5.130 0.372 1.00 82.75 81 GLU A CA 1
ATOM 616 C C . GLU A 1 81 ? 22.761 -4.256 1.569 1.00 82.75 81 GLU A C 1
ATOM 618 O O . GLU A 1 81 ? 21.724 -4.444 2.211 1.00 82.75 81 GLU A O 1
ATOM 623 N N . ARG A 1 82 ? 23.598 -3.261 1.875 1.00 78.38 82 ARG A N 1
ATOM 62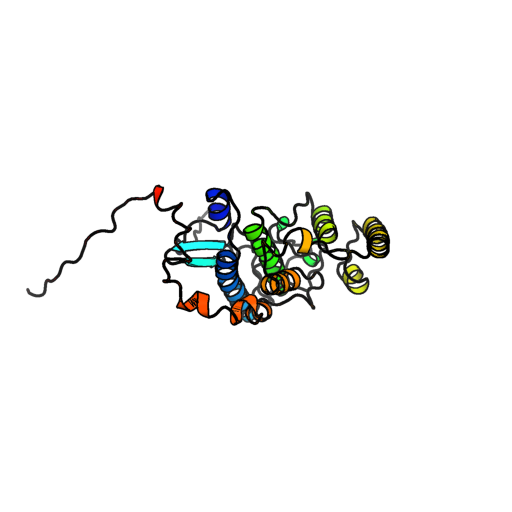4 C CA . ARG A 1 82 ? 23.314 -2.245 2.894 1.00 78.38 82 ARG A CA 1
ATOM 625 C C . ARG A 1 82 ? 23.051 -0.918 2.209 1.00 78.38 82 ARG A C 1
ATOM 627 O O . ARG A 1 82 ? 23.804 -0.531 1.320 1.00 78.38 82 ARG A O 1
ATOM 634 N N . ASP A 1 83 ? 22.018 -0.211 2.650 1.00 76.50 83 ASP A N 1
ATOM 635 C CA . ASP A 1 83 ? 21.830 1.162 2.199 1.00 76.50 83 ASP A CA 1
ATOM 636 C C . ASP A 1 83 ? 22.881 2.087 2.817 1.00 76.50 83 ASP A C 1
ATOM 638 O O . ASP A 1 83 ? 23.358 1.838 3.934 1.00 76.50 83 ASP A O 1
ATOM 642 N N . PRO A 1 84 ? 23.186 3.203 2.136 1.00 78.38 84 PRO A N 1
ATOM 643 C CA . PRO A 1 84 ? 23.808 4.346 2.776 1.00 78.38 84 PRO A CA 1
ATOM 644 C C . PRO A 1 84 ? 23.025 4.763 4.036 1.00 78.38 84 PRO A C 1
ATOM 646 O O . PRO A 1 84 ? 21.787 4.742 4.024 1.00 78.38 84 PRO A O 1
ATOM 649 N N . PRO A 1 85 ? 23.710 5.175 5.117 1.00 70.81 85 PRO A N 1
ATOM 650 C CA . PRO A 1 85 ? 23.049 5.644 6.328 1.00 70.81 85 PRO A CA 1
ATOM 651 C C . PRO A 1 85 ? 22.045 6.765 6.035 1.00 70.81 85 PRO A C 1
ATOM 653 O O . PRO A 1 85 ? 22.376 7.743 5.370 1.00 70.81 85 PRO A O 1
ATOM 656 N N . GLY A 1 86 ? 20.822 6.628 6.549 1.00 69.06 86 GLY A N 1
ATOM 657 C CA . GLY A 1 86 ? 19.780 7.652 6.423 1.00 69.06 86 GLY A CA 1
ATOM 658 C C . GLY A 1 86 ? 19.076 7.720 5.064 1.00 69.06 86 GLY A C 1
ATOM 659 O O . GLY A 1 86 ? 18.237 8.601 4.887 1.00 69.06 86 GLY A O 1
ATOM 660 N N . ARG A 1 87 ? 19.365 6.812 4.119 1.00 79.75 87 ARG A N 1
ATOM 661 C CA . ARG A 1 87 ? 18.613 6.728 2.860 1.00 79.75 87 ARG A CA 1
ATOM 662 C C . ARG A 1 87 ? 17.164 6.333 3.143 1.00 79.75 87 ARG A C 1
ATOM 664 O O . ARG A 1 87 ? 16.901 5.244 3.645 1.00 79.75 87 ARG A O 1
ATOM 671 N N . ILE A 1 88 ? 16.243 7.206 2.757 1.00 81.75 88 ILE A N 1
ATOM 672 C CA . ILE A 1 88 ? 14.818 6.904 2.637 1.00 81.75 88 ILE A CA 1
ATOM 673 C C . ILE A 1 88 ? 14.539 6.734 1.145 1.00 81.75 88 ILE A C 1
ATOM 675 O O . ILE A 1 88 ? 15.003 7.536 0.335 1.00 81.75 88 ILE A O 1
ATOM 679 N N . ALA A 1 89 ? 13.852 5.658 0.778 1.00 83.88 89 ALA A N 1
ATOM 680 C CA . ALA A 1 89 ? 13.499 5.350 -0.601 1.00 83.88 89 ALA A CA 1
ATOM 681 C C . ALA A 1 89 ? 11.996 5.092 -0.701 1.00 83.88 89 ALA A C 1
ATOM 683 O O . ALA A 1 89 ? 11.396 4.582 0.248 1.00 83.88 89 ALA A O 1
ATOM 684 N N . GLY A 1 90 ? 11.431 5.439 -1.855 1.00 88.25 90 GLY A N 1
ATOM 685 C CA . GLY A 1 90 ? 10.017 5.281 -2.162 1.00 88.25 90 GLY A CA 1
ATOM 686 C C . GLY A 1 90 ? 9.232 6.589 -2.174 1.00 88.25 90 GLY A C 1
ATOM 687 O O . GLY A 1 90 ? 9.764 7.671 -1.922 1.00 88.25 90 GLY A O 1
ATOM 688 N N . THR A 1 91 ? 7.943 6.460 -2.455 1.00 93.25 91 THR A N 1
ATOM 689 C CA . THR A 1 91 ? 6.962 7.549 -2.498 1.00 93.25 91 THR A CA 1
ATOM 690 C C . THR A 1 91 ? 6.227 7.645 -1.157 1.00 93.25 91 THR A C 1
ATOM 692 O O . THR A 1 91 ? 5.709 6.639 -0.664 1.00 93.25 91 THR A O 1
ATOM 695 N N . MET A 1 92 ? 6.216 8.833 -0.539 1.00 95.56 92 MET A N 1
ATOM 696 C CA . MET A 1 92 ? 5.858 9.051 0.876 1.00 95.56 92 MET A CA 1
ATOM 697 C C . MET A 1 92 ? 4.476 8.498 1.246 1.00 95.56 92 MET A C 1
ATOM 699 O O . MET A 1 92 ? 4.314 7.855 2.284 1.00 95.56 92 MET A O 1
ATOM 703 N N . GLU A 1 93 ? 3.505 8.670 0.358 1.00 97.50 93 GLU A N 1
ATOM 704 C CA . GLU A 1 93 ? 2.105 8.292 0.539 1.00 97.50 93 GLU A CA 1
ATOM 705 C C . GLU A 1 93 ? 1.914 6.768 0.686 1.00 97.50 93 GLU A C 1
ATOM 707 O O . GLU A 1 93 ? 0.935 6.298 1.272 1.00 97.50 93 GLU A O 1
ATOM 712 N N . TYR A 1 94 ? 2.902 5.986 0.241 1.00 98.00 94 TYR A N 1
ATOM 713 C CA . TYR A 1 94 ? 2.925 4.522 0.291 1.00 98.00 94 TYR A CA 1
ATOM 714 C C . TYR A 1 94 ? 3.969 3.971 1.273 1.00 98.00 94 TYR A C 1
ATOM 716 O O . TYR A 1 94 ? 4.115 2.749 1.380 1.00 98.00 94 TYR A O 1
ATOM 724 N N . MET A 1 95 ? 4.706 4.831 1.986 1.00 95.94 95 MET A N 1
ATOM 725 C CA . MET A 1 95 ? 5.756 4.402 2.912 1.00 95.94 95 MET A CA 1
ATOM 726 C C . MET A 1 95 ? 5.186 3.796 4.192 1.00 95.94 95 MET A C 1
ATOM 728 O O . MET A 1 95 ? 4.223 4.292 4.780 1.00 95.94 95 MET A O 1
ATOM 732 N N . ALA A 1 96 ? 5.837 2.730 4.654 1.00 95.38 96 ALA A N 1
ATOM 733 C CA . ALA A 1 96 ? 5.509 2.082 5.913 1.00 95.38 96 ALA A CA 1
ATOM 734 C C . ALA A 1 96 ? 5.931 2.934 7.131 1.00 95.38 96 ALA A C 1
ATOM 736 O O . ALA A 1 96 ? 6.911 3.683 7.046 1.00 95.38 96 ALA A O 1
ATOM 737 N N . PRO A 1 97 ? 5.265 2.791 8.295 1.00 94.19 97 PRO A N 1
ATOM 738 C CA . PRO A 1 97 ? 5.560 3.581 9.494 1.00 94.19 97 PRO A CA 1
ATOM 739 C C . PRO A 1 97 ? 7.019 3.491 9.948 1.00 94.19 97 PRO A C 1
ATOM 741 O O . PRO A 1 97 ? 7.585 4.472 10.422 1.00 94.19 97 PRO A O 1
ATOM 744 N N . GLU A 1 98 ? 7.637 2.318 9.817 1.00 92.25 98 GLU A N 1
ATOM 745 C CA . GLU A 1 98 ? 9.035 2.092 10.181 1.00 92.25 98 GLU A CA 1
ATOM 746 C C . GLU A 1 98 ? 10.021 2.813 9.253 1.00 92.25 98 GLU A C 1
ATOM 748 O O . GLU A 1 98 ? 11.057 3.275 9.727 1.00 92.25 98 GLU A O 1
ATOM 753 N N . VAL A 1 99 ? 9.672 2.992 7.974 1.00 91.69 99 VAL A N 1
ATOM 754 C CA . VAL A 1 99 ? 10.482 3.752 7.010 1.00 91.69 99 VAL A CA 1
ATOM 755 C C . VAL A 1 99 ? 10.432 5.238 7.359 1.00 91.69 99 VAL A C 1
ATOM 757 O O . VAL A 1 99 ? 11.476 5.873 7.496 1.00 91.69 99 VAL A O 1
ATOM 760 N N . LEU A 1 100 ? 9.229 5.767 7.608 1.00 90.81 100 LEU A N 1
ATOM 761 C CA . LEU A 1 100 ? 9.009 7.161 8.022 1.00 90.81 100 LEU A CA 1
ATOM 762 C C . LEU A 1 100 ? 9.704 7.480 9.351 1.00 90.81 100 LEU A C 1
ATOM 764 O O . LEU A 1 100 ? 10.279 8.552 9.534 1.00 90.81 100 LEU A O 1
ATOM 768 N N . ALA A 1 101 ? 9.711 6.518 10.276 1.00 85.38 101 ALA A N 1
ATOM 769 C CA . ALA A 1 101 ? 10.391 6.647 11.558 1.00 85.38 101 ALA A CA 1
ATOM 770 C C . ALA A 1 101 ? 11.909 6.365 11.491 1.00 85.38 101 ALA A C 1
ATOM 772 O O . ALA A 1 101 ? 12.588 6.396 12.520 1.00 85.38 101 ALA A O 1
ATOM 773 N N . LYS A 1 102 ? 12.452 6.136 10.285 1.00 80.81 102 LYS A N 1
ATOM 774 C CA . LYS A 1 102 ? 13.881 5.915 10.000 1.00 80.81 102 LYS A CA 1
ATOM 775 C C . LYS A 1 102 ? 14.455 4.705 10.748 1.00 80.81 102 LYS A C 1
ATOM 777 O O . LYS A 1 102 ? 15.610 4.716 11.177 1.00 80.81 102 LYS A O 1
ATOM 782 N N . ASN A 1 103 ? 13.645 3.656 10.896 1.00 72.88 103 ASN A N 1
ATOM 783 C CA . ASN A 1 103 ? 14.050 2.366 11.440 1.00 72.88 103 ASN A CA 1
ATOM 784 C C . ASN A 1 103 ? 14.237 1.353 10.293 1.00 72.88 103 ASN A C 1
ATOM 786 O O . ASN A 1 103 ? 13.274 0.920 9.664 1.00 72.88 103 ASN A O 1
ATOM 790 N N . ALA A 1 104 ? 15.492 0.993 10.020 1.00 62.00 104 ALA A N 1
ATOM 791 C CA . ALA A 1 104 ? 15.915 0.305 8.796 1.00 62.00 104 ALA A CA 1
ATOM 792 C C . ALA A 1 104 ? 15.931 -1.237 8.879 1.00 62.00 104 ALA A C 1
ATOM 794 O O . ALA A 1 104 ? 16.453 -1.892 7.980 1.00 62.00 104 ALA A O 1
ATOM 795 N N . ASP A 1 105 ? 15.386 -1.844 9.936 1.00 70.31 105 ASP A N 1
ATOM 796 C CA . ASP A 1 105 ? 15.559 -3.288 10.170 1.00 70.31 105 ASP A CA 1
ATOM 797 C C . ASP A 1 105 ? 14.605 -4.185 9.349 1.00 70.31 105 ASP A C 1
ATOM 799 O O . ASP A 1 105 ? 14.659 -5.418 9.445 1.00 70.31 105 ASP A O 1
ATOM 803 N N . HIS A 1 106 ? 13.698 -3.599 8.559 1.00 76.75 106 HIS A N 1
ATOM 804 C CA . HIS A 1 106 ? 12.565 -4.316 7.970 1.00 76.75 106 HIS A CA 1
ATOM 805 C C . HIS A 1 106 ? 12.247 -3.871 6.540 1.00 76.75 106 HIS A C 1
ATOM 807 O O . HIS A 1 106 ? 11.293 -3.138 6.332 1.00 76.75 106 HIS A O 1
ATOM 813 N N . ASP A 1 107 ? 12.989 -4.373 5.550 1.00 84.38 107 ASP A N 1
ATOM 814 C CA . ASP A 1 107 ? 12.763 -4.000 4.145 1.00 84.38 107 ASP A CA 1
ATOM 815 C C . ASP A 1 107 ? 11.654 -4.817 3.452 1.00 84.38 107 ASP A C 1
ATOM 817 O O . ASP A 1 107 ? 10.790 -4.248 2.804 1.00 84.38 107 ASP A O 1
ATOM 821 N N . LEU A 1 108 ? 11.614 -6.152 3.568 1.00 92.75 108 LEU A N 1
ATOM 822 C CA . LEU A 1 108 ? 10.599 -6.953 2.846 1.00 92.75 108 LEU A CA 1
ATOM 823 C C . LEU A 1 108 ? 9.141 -6.609 3.235 1.00 92.75 108 LEU A C 1
ATOM 825 O O . LEU A 1 108 ? 8.291 -6.524 2.347 1.00 92.75 108 LEU A O 1
ATOM 829 N N . PRO A 1 109 ? 8.803 -6.383 4.524 1.00 95.12 109 PRO A N 1
ATOM 830 C CA . PRO A 1 109 ? 7.437 -6.036 4.912 1.00 95.12 109 PRO A CA 1
ATOM 831 C C . PRO A 1 109 ? 6.951 -4.677 4.391 1.00 95.12 109 PRO A C 1
ATOM 833 O O . PRO A 1 109 ? 5.741 -4.437 4.446 1.00 95.12 109 PRO A O 1
ATOM 836 N N . VAL A 1 110 ? 7.831 -3.784 3.915 1.00 95.69 110 VAL A N 1
ATOM 837 C CA . VAL A 1 110 ? 7.410 -2.456 3.425 1.00 95.69 110 VAL A CA 1
ATOM 838 C C . VAL A 1 110 ? 6.573 -2.579 2.159 1.00 95.69 110 VAL A C 1
ATOM 840 O O . VAL A 1 110 ? 5.548 -1.922 2.042 1.00 95.69 110 VAL A O 1
ATOM 843 N N . ASP A 1 111 ? 6.920 -3.516 1.275 1.00 97.56 111 ASP A N 1
ATOM 844 C CA . ASP A 1 111 ? 6.170 -3.771 0.044 1.00 97.56 111 ASP A CA 1
ATOM 845 C C . ASP A 1 111 ? 4.736 -4.229 0.344 1.00 97.56 111 ASP A C 1
ATOM 847 O O . ASP A 1 111 ? 3.793 -3.849 -0.347 1.00 97.56 111 ASP A O 1
ATOM 851 N N . ALA A 1 112 ? 4.551 -5.032 1.400 1.00 98.25 112 ALA A N 1
ATOM 852 C CA . ALA A 1 112 ? 3.226 -5.475 1.830 1.00 98.25 112 ALA A CA 1
ATOM 853 C C . ALA A 1 112 ? 2.380 -4.304 2.353 1.00 98.25 112 ALA A C 1
ATOM 855 O O . ALA A 1 112 ? 1.187 -4.239 2.062 1.00 98.25 112 ALA A O 1
ATOM 856 N N . TRP A 1 113 ? 2.997 -3.362 3.073 1.00 98.44 113 TRP A N 1
ATOM 857 C CA . TRP A 1 113 ? 2.329 -2.131 3.495 1.00 98.44 113 TRP A CA 1
ATOM 858 C C . TRP A 1 113 ? 1.903 -1.288 2.293 1.00 98.44 113 TRP A C 1
ATOM 860 O O . TRP A 1 113 ? 0.730 -0.938 2.177 1.00 98.44 113 TRP A O 1
ATOM 870 N N . SER A 1 114 ? 2.828 -1.026 1.368 1.00 98.50 114 SER A N 1
ATOM 871 C CA . SER A 1 114 ? 2.562 -0.234 0.167 1.00 98.50 114 SER A CA 1
ATOM 872 C C . SER A 1 114 ? 1.457 -0.851 -0.696 1.00 98.50 114 SER A C 1
ATOM 874 O O . SER A 1 114 ? 0.592 -0.143 -1.205 1.00 98.50 114 SER A O 1
ATOM 876 N N . LEU A 1 115 ? 1.404 -2.185 -0.791 1.00 98.69 115 LEU A N 1
ATOM 877 C CA . LEU A 1 115 ? 0.296 -2.906 -1.422 1.00 98.69 115 LEU A CA 1
ATOM 878 C C . LEU A 1 115 ? -1.041 -2.728 -0.687 1.00 98.69 115 LEU A C 1
ATOM 880 O O . LEU A 1 115 ? -2.082 -2.681 -1.336 1.00 98.69 115 LEU A O 1
ATOM 884 N N . GLY A 1 116 ? -1.031 -2.600 0.641 1.00 98.75 116 GLY A N 1
ATOM 885 C CA . GLY A 1 116 ? -2.209 -2.207 1.416 1.00 98.75 116 GLY A CA 1
ATOM 886 C C . GLY A 1 116 ? -2.694 -0.796 1.065 1.00 98.75 116 GLY A C 1
ATOM 887 O O . GLY A 1 116 ? -3.894 -0.600 0.880 1.00 98.75 116 GLY A O 1
ATOM 888 N N . CYS A 1 117 ? -1.775 0.163 0.899 1.00 98.75 117 CYS A N 1
ATOM 889 C CA . CYS A 1 117 ? -2.108 1.516 0.441 1.00 98.75 117 CYS A CA 1
ATOM 890 C C . CYS A 1 117 ? -2.714 1.505 -0.970 1.00 98.75 117 CYS A C 1
ATOM 892 O O . CYS A 1 117 ? -3.780 2.079 -1.163 1.00 98.75 117 CYS A O 1
ATOM 894 N N . VAL A 1 118 ? -2.102 0.784 -1.920 1.00 98.75 118 VAL A N 1
ATOM 895 C CA . VAL A 1 118 ? -2.646 0.611 -3.282 1.00 98.75 118 VAL A CA 1
ATOM 896 C C . VAL A 1 118 ? -4.033 -0.034 -3.238 1.00 98.75 118 VAL A C 1
ATOM 898 O O . VAL A 1 118 ? -4.946 0.414 -3.920 1.00 98.75 118 VAL A O 1
ATOM 901 N N . MET A 1 119 ? -4.235 -1.074 -2.423 1.00 98.69 119 MET A N 1
ATOM 902 C CA . MET A 1 119 ? -5.546 -1.716 -2.294 1.00 98.69 119 MET A CA 1
ATOM 903 C C . MET A 1 119 ? -6.623 -0.724 -1.846 1.00 98.69 119 MET A C 1
ATOM 905 O O . MET A 1 119 ? -7.709 -0.716 -2.421 1.00 98.69 119 MET A O 1
ATOM 909 N N . ALA A 1 120 ? -6.328 0.101 -0.838 1.00 98.62 120 ALA A N 1
ATOM 910 C CA . ALA A 1 120 ? -7.253 1.124 -0.371 1.00 98.62 120 ALA A CA 1
ATOM 911 C C . ALA A 1 120 ? -7.500 2.197 -1.440 1.00 98.62 120 ALA A C 1
ATOM 913 O O . ALA A 1 120 ? -8.656 2.491 -1.715 1.00 98.62 120 ALA A O 1
ATOM 914 N N . GLU A 1 121 ? -6.449 2.695 -2.095 1.00 98.50 121 GLU A N 1
ATOM 915 C CA . GLU A 1 121 ? -6.534 3.700 -3.163 1.00 98.50 121 GLU A CA 1
ATOM 916 C C . GLU A 1 121 ? -7.433 3.249 -4.319 1.00 98.50 121 GLU A C 1
ATOM 918 O O . GLU A 1 121 ? -8.245 4.020 -4.821 1.00 98.50 121 GLU A O 1
ATOM 923 N N . LEU A 1 122 ? -7.357 1.981 -4.725 1.00 98.19 122 LEU A N 1
ATOM 924 C CA . LEU A 1 122 ? -8.223 1.464 -5.788 1.00 98.19 122 LEU A CA 1
ATOM 925 C C . LEU A 1 122 ? -9.690 1.380 -5.362 1.00 98.19 122 LEU A C 1
ATOM 927 O O . LEU A 1 122 ? -10.572 1.556 -6.203 1.00 98.19 122 LEU A O 1
ATOM 931 N N . LEU A 1 123 ? -9.947 1.088 -4.085 1.00 98.25 123 LEU A N 1
ATOM 932 C CA . LEU A 1 123 ? -11.295 0.974 -3.526 1.00 98.25 123 LEU A CA 1
ATOM 933 C C . LEU A 1 123 ? -11.922 2.348 -3.275 1.00 98.25 123 LEU A C 1
ATOM 935 O O . LEU A 1 123 ? -13.117 2.511 -3.482 1.00 98.25 123 LEU A O 1
ATOM 939 N N . THR A 1 124 ? -11.145 3.342 -2.851 1.00 97.25 124 THR A N 1
ATOM 940 C CA . THR A 1 124 ? -11.652 4.683 -2.511 1.00 97.25 124 THR A CA 1
ATOM 941 C C . THR A 1 124 ? -11.523 5.680 -3.660 1.00 97.25 124 THR A C 1
ATOM 943 O O . THR A 1 124 ? -12.268 6.653 -3.708 1.00 97.25 124 THR A O 1
ATOM 946 N N . GLY A 1 125 ? -10.6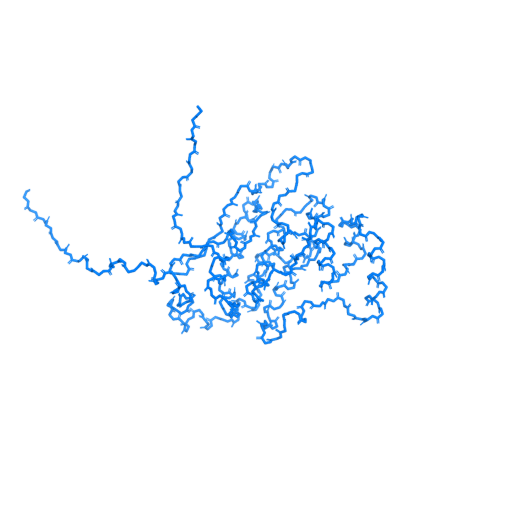04 5.437 -4.597 1.00 97.00 125 GLY A N 1
ATOM 947 C CA . GLY A 1 125 ? -10.205 6.379 -5.643 1.00 97.00 125 GLY A CA 1
ATOM 948 C C . GLY A 1 125 ? -9.236 7.468 -5.174 1.00 97.00 125 GLY A C 1
ATOM 949 O O . GLY A 1 125 ? -8.860 8.320 -5.975 1.00 97.00 125 GLY A O 1
ATOM 950 N N . GLU A 1 126 ? -8.832 7.448 -3.904 1.00 96.38 126 GLU A N 1
ATOM 951 C CA . GLU A 1 126 ? -8.007 8.478 -3.273 1.00 96.38 126 GLU A CA 1
ATOM 952 C C . GLU A 1 126 ? -6.901 7.847 -2.424 1.00 96.38 126 GLU A C 1
ATOM 954 O O . GLU A 1 126 ? -7.071 6.771 -1.850 1.00 96.38 126 GLU A O 1
ATOM 959 N N . LEU A 1 127 ? -5.770 8.542 -2.299 1.00 97.62 127 LEU A N 1
ATOM 960 C CA . LEU A 1 127 ? -4.671 8.119 -1.433 1.00 97.62 127 LEU A CA 1
ATOM 961 C C . LEU A 1 127 ? -5.159 7.956 0.012 1.00 97.62 127 LEU A C 1
ATOM 963 O O . LEU A 1 127 ? -5.769 8.863 0.572 1.00 97.62 127 LEU A O 1
ATOM 967 N N . LEU A 1 128 ? -4.855 6.809 0.627 1.00 97.69 128 LEU A N 1
ATOM 968 C CA . LEU A 1 128 ? -5.299 6.512 1.994 1.00 97.69 128 LEU A CA 1
ATOM 969 C C . LEU A 1 128 ? -4.651 7.429 3.042 1.00 97.69 128 LEU A C 1
ATOM 971 O O . LEU A 1 128 ? -5.276 7.753 4.050 1.00 97.69 128 LEU A O 1
ATOM 975 N N . PHE A 1 129 ? -3.395 7.810 2.815 1.00 97.69 129 PHE A N 1
ATOM 976 C CA . PHE A 1 129 ? -2.607 8.660 3.701 1.00 97.69 129 PHE A CA 1
ATOM 977 C C . PHE A 1 129 ? -1.927 9.738 2.862 1.00 97.69 129 PHE A C 1
ATOM 979 O O . PHE A 1 129 ? -1.265 9.412 1.874 1.00 97.69 129 PHE A O 1
ATOM 986 N N . ARG A 1 130 ? -2.086 11.003 3.256 1.00 96.19 130 ARG A N 1
ATOM 987 C CA . ARG A 1 130 ? -1.566 12.150 2.511 1.00 96.19 130 ARG A CA 1
ATOM 988 C C . ARG A 1 130 ? -1.004 13.200 3.461 1.00 96.19 130 ARG A C 1
ATOM 990 O O . ARG A 1 130 ? -1.669 14.184 3.761 1.00 96.19 130 ARG A O 1
ATOM 997 N N . GLY A 1 131 ? 0.203 12.948 3.939 1.00 95.06 131 GLY A N 1
ATOM 998 C CA . GLY A 1 131 ? 0.970 13.887 4.740 1.00 95.06 131 GLY A CA 1
ATOM 999 C C . GLY A 1 131 ? 1.842 14.806 3.891 1.00 95.06 131 GLY A C 1
ATOM 1000 O O . GLY A 1 131 ? 2.250 14.451 2.785 1.00 95.06 131 GLY A O 1
ATOM 1001 N N . GLU A 1 132 ? 2.140 15.984 4.427 1.00 93.19 132 GLU A N 1
ATOM 1002 C CA . GLU A 1 132 ? 3.011 16.978 3.781 1.00 93.19 132 GLU A CA 1
ATOM 1003 C C . GLU A 1 132 ? 4.513 16.690 3.982 1.00 93.19 132 GLU A C 1
ATOM 1005 O O . GLU A 1 132 ? 5.345 17.096 3.169 1.00 93.19 132 GLU A O 1
ATOM 1010 N N . ASP A 1 133 ? 4.863 15.976 5.054 1.00 92.44 133 ASP A N 1
ATOM 1011 C CA . ASP A 1 133 ? 6.222 15.541 5.395 1.00 92.44 133 ASP A CA 1
ATOM 1012 C C . ASP A 1 133 ? 6.219 14.171 6.108 1.00 92.44 133 ASP A C 1
ATOM 1014 O O . ASP A 1 133 ? 5.159 13.590 6.354 1.00 92.44 133 ASP A O 1
ATOM 1018 N N . GLU A 1 134 ? 7.390 13.614 6.461 1.00 90.94 134 GLU A N 1
ATOM 1019 C CA . GLU A 1 134 ? 7.442 12.269 7.060 1.00 90.94 134 GLU A CA 1
ATOM 1020 C C . GLU A 1 134 ? 6.724 12.180 8.421 1.00 90.94 134 GLU A C 1
ATOM 1022 O O . GLU A 1 134 ? 6.186 11.125 8.778 1.00 90.94 134 GLU A O 1
ATOM 1027 N N . ALA A 1 135 ? 6.724 13.265 9.203 1.00 90.62 135 ALA A N 1
ATOM 1028 C CA . ALA A 1 135 ? 6.051 13.304 10.496 1.00 90.62 135 ALA A CA 1
ATOM 1029 C C . ALA A 1 135 ? 4.534 13.415 10.316 1.00 90.62 135 ALA A C 1
ATOM 1031 O O . ALA A 1 135 ? 3.783 12.761 11.042 1.00 90.62 135 ALA A O 1
ATOM 1032 N N . ASP A 1 136 ? 4.089 14.198 9.340 1.00 92.50 136 ASP A N 1
ATOM 1033 C CA . ASP A 1 136 ? 2.685 14.345 8.988 1.00 92.50 136 ASP A CA 1
ATOM 1034 C C . ASP A 1 136 ? 2.102 13.092 8.340 1.00 92.50 136 ASP A C 1
ATOM 1036 O O . ASP A 1 136 ? 1.030 12.630 8.721 1.00 92.50 136 ASP A O 1
ATOM 1040 N N . GLN A 1 137 ? 2.865 12.418 7.487 1.00 95.19 137 GLN A N 1
ATOM 1041 C CA . GLN A 1 137 ? 2.463 11.126 6.944 1.00 95.19 137 GLN A CA 1
ATOM 1042 C C . GLN A 1 137 ? 2.255 10.097 8.065 1.00 95.19 137 GLN A C 1
ATOM 1044 O O . GLN A 1 137 ? 1.273 9.351 8.080 1.00 95.19 137 GLN A O 1
ATOM 1049 N N . LEU A 1 138 ? 3.148 10.074 9.059 1.00 92.81 138 LEU A N 1
ATOM 1050 C CA . LEU A 1 138 ? 3.011 9.189 10.214 1.00 92.81 138 LEU A CA 1
ATOM 1051 C C . LEU A 1 138 ? 1.818 9.566 11.111 1.00 92.81 138 LEU A C 1
ATOM 1053 O O . LEU A 1 138 ? 1.180 8.686 11.700 1.00 92.81 138 LEU A O 1
ATOM 1057 N N . ARG A 1 139 ? 1.498 10.861 11.196 1.00 91.19 139 ARG A N 1
ATOM 1058 C CA . ARG A 1 139 ? 0.303 11.383 11.866 1.00 91.19 139 ARG A CA 1
ATOM 1059 C C . ARG A 1 139 ? -0.972 10.899 11.180 1.00 91.19 139 ARG A C 1
ATOM 1061 O O . ARG A 1 139 ? -1.834 10.348 11.866 1.00 91.19 139 ARG A O 1
ATOM 1068 N N . GLU A 1 140 ? -1.056 11.001 9.857 1.00 94.62 140 GLU A N 1
ATOM 1069 C CA . GLU A 1 140 ? -2.196 10.510 9.075 1.00 94.62 140 GLU A CA 1
ATOM 1070 C C . GLU A 1 140 ? -2.412 9.004 9.253 1.00 94.62 140 GLU A C 1
ATOM 1072 O O . GLU A 1 140 ? -3.531 8.545 9.507 1.00 94.62 140 GLU A O 1
ATOM 1077 N N . ILE A 1 141 ? -1.324 8.231 9.272 1.00 95.25 141 ILE A N 1
ATOM 1078 C CA . ILE A 1 141 ? -1.385 6.799 9.569 1.00 95.25 141 ILE A CA 1
ATOM 1079 C C . ILE A 1 141 ? -2.027 6.538 10.941 1.00 95.25 141 ILE A C 1
ATOM 1081 O O . ILE A 1 141 ? -2.926 5.698 11.061 1.00 95.25 141 ILE A O 1
ATOM 1085 N N . PHE A 1 142 ? -1.598 7.241 11.993 1.00 92.06 142 PHE A N 1
ATOM 1086 C CA . PHE A 1 142 ? -2.136 7.042 13.345 1.00 92.06 142 PHE A CA 1
ATOM 1087 C C . PHE A 1 142 ? -3.545 7.613 13.536 1.00 92.06 142 PHE A C 1
ATOM 1089 O O . PHE A 1 142 ? -4.295 7.088 14.366 1.00 92.06 142 PHE A O 1
ATOM 1096 N N . ASN A 1 143 ? -3.941 8.622 12.759 1.00 90.19 143 ASN A N 1
ATOM 1097 C CA . ASN A 1 143 ? -5.306 9.147 12.741 1.00 90.19 143 ASN A CA 1
ATOM 1098 C C . ASN A 1 143 ? -6.315 8.098 12.242 1.00 90.19 143 ASN A C 1
ATOM 1100 O O . ASN A 1 143 ? -7.425 7.998 12.778 1.00 90.19 143 ASN A O 1
ATOM 1104 N N . VAL A 1 144 ? -5.922 7.280 11.261 1.00 93.56 144 VAL A N 1
ATOM 1105 C CA . VAL A 1 144 ? -6.768 6.213 10.705 1.00 93.56 144 VAL A CA 1
ATOM 1106 C C . VAL A 1 144 ? -6.622 4.910 11.487 1.00 93.56 144 VAL A C 1
ATOM 1108 O O . VAL A 1 144 ? -7.615 4.341 11.943 1.00 93.56 144 VAL A O 1
ATOM 1111 N N . LEU A 1 145 ? -5.402 4.399 11.652 1.00 93.69 145 LEU A N 1
ATOM 1112 C CA . LEU A 1 145 ? -5.174 3.057 12.202 1.00 93.69 145 LEU A CA 1
ATOM 1113 C C . LEU A 1 145 ? -5.134 3.013 13.727 1.00 93.69 145 LEU A C 1
ATOM 1115 O O . LEU A 1 145 ? -5.209 1.924 14.305 1.00 93.69 145 LEU A O 1
ATOM 1119 N N . GLY A 1 146 ? -5.019 4.182 14.350 1.00 90.56 146 GLY A N 1
ATOM 1120 C CA . GLY A 1 146 ? -4.714 4.341 15.758 1.00 90.56 146 GLY A CA 1
ATOM 1121 C C . GLY A 1 146 ? -3.229 4.294 16.069 1.00 90.56 146 GLY A C 1
ATOM 1122 O O . GLY A 1 146 ? -2.377 3.977 15.241 1.00 90.56 146 GLY A O 1
ATOM 1123 N N . VAL A 1 147 ? -2.927 4.570 17.334 1.00 87.38 147 VAL A N 1
ATOM 1124 C CA . VAL A 1 147 ? -1.567 4.531 17.850 1.00 87.38 147 VAL A CA 1
ATOM 1125 C C . VAL A 1 147 ? -1.297 3.086 18.243 1.00 87.38 147 VAL A C 1
ATOM 1127 O O . VAL A 1 147 ? -2.053 2.526 19.048 1.00 87.38 147 VAL A O 1
ATOM 1130 N N . PRO A 1 148 ? -0.236 2.459 17.713 1.00 86.50 148 PRO A N 1
ATOM 1131 C CA . PRO A 1 148 ? 0.024 1.061 17.993 1.00 86.50 148 PRO A CA 1
ATOM 1132 C C . PRO A 1 148 ? 0.409 0.843 19.465 1.00 86.50 148 PRO A C 1
ATOM 1134 O O . PRO A 1 148 ? 0.600 1.780 20.249 1.00 86.50 148 PRO A O 1
ATOM 1137 N N . GLU A 1 149 ? 0.492 -0.420 19.881 1.00 85.06 149 GLU A N 1
ATOM 1138 C CA . GLU A 1 149 ? 0.862 -0.793 21.251 1.00 85.06 149 GLU A CA 1
ATOM 1139 C C . GLU A 1 149 ? 2.185 -0.141 21.683 1.00 85.06 149 GLU A C 1
ATOM 1141 O O . GLU A 1 149 ? 3.058 0.128 20.860 1.00 85.06 149 GLU A O 1
ATOM 1146 N N . GLU A 1 150 ? 2.365 0.085 22.986 1.00 83.62 150 GLU A N 1
ATOM 1147 C CA . GLU A 1 150 ? 3.529 0.807 23.525 1.00 83.62 150 GLU A CA 1
ATOM 1148 C C . GLU A 1 150 ? 4.870 0.233 23.068 1.00 83.62 150 GLU A C 1
ATOM 1150 O O . GLU A 1 150 ? 5.779 0.976 22.703 1.00 83.62 150 GLU A O 1
ATOM 1155 N N . ARG A 1 151 ? 4.967 -1.096 22.994 1.00 85.06 151 ARG A N 1
ATOM 1156 C CA . ARG A 1 151 ? 6.154 -1.779 22.476 1.00 85.06 151 ARG A CA 1
ATOM 1157 C C . ARG A 1 151 ? 6.450 -1.406 21.021 1.00 85.06 151 ARG A C 1
ATOM 1159 O O . ARG A 1 151 ? 7.606 -1.172 20.685 1.00 85.06 151 ARG A O 1
ATOM 1166 N N . VAL A 1 152 ? 5.419 -1.356 20.180 1.00 84.50 152 VAL A N 1
ATOM 1167 C CA . VAL A 1 152 ? 5.540 -1.038 18.751 1.00 84.50 152 VAL A CA 1
ATOM 1168 C C . VAL A 1 152 ? 5.850 0.445 18.573 1.00 84.50 152 VAL A C 1
ATOM 1170 O O . VAL A 1 152 ? 6.781 0.777 17.855 1.00 84.50 152 VAL A O 1
ATOM 1173 N N . CYS A 1 153 ? 5.166 1.339 19.293 1.00 85.12 153 CYS A N 1
ATOM 1174 C CA . CYS A 1 153 ? 5.491 2.770 19.279 1.00 85.12 153 CYS A CA 1
ATOM 1175 C C . CYS A 1 153 ? 6.930 3.048 19.704 1.00 85.12 153 CYS A C 1
ATOM 1177 O O . CYS A 1 153 ? 7.594 3.871 19.084 1.00 85.12 153 CYS A O 1
ATOM 1179 N N . ARG A 1 154 ? 7.429 2.364 20.739 1.00 83.69 154 ARG A N 1
ATOM 1180 C CA . ARG A 1 154 ? 8.820 2.513 21.174 1.00 83.69 154 ARG A CA 1
ATOM 1181 C C . ARG A 1 154 ? 9.807 2.024 20.117 1.00 83.69 154 ARG A C 1
ATOM 1183 O O . ARG A 1 154 ? 10.842 2.652 19.945 1.00 83.69 154 ARG A O 1
ATOM 1190 N N . ALA A 1 155 ? 9.483 0.926 19.431 1.00 81.75 155 ALA A N 1
ATOM 1191 C CA . ALA A 1 155 ? 10.311 0.374 18.361 1.00 81.75 155 ALA A CA 1
ATOM 1192 C C . ALA A 1 155 ? 10.319 1.263 17.108 1.00 81.75 155 ALA A C 1
ATOM 1194 O O . ALA A 1 155 ? 11.378 1.465 16.525 1.00 81.75 155 ALA A O 1
ATOM 1195 N N . LEU A 1 156 ? 9.168 1.825 16.722 1.00 82.75 156 LEU A N 1
ATOM 1196 C CA . LEU A 1 156 ? 9.089 2.831 15.660 1.00 82.75 156 LEU A CA 1
ATOM 1197 C C . LEU A 1 156 ? 9.880 4.081 16.059 1.00 82.75 156 LEU A C 1
ATOM 1199 O O . LEU A 1 156 ? 10.637 4.610 15.265 1.00 82.75 156 LEU A O 1
ATOM 1203 N N . GLY A 1 157 ? 9.747 4.524 17.311 1.00 80.12 157 GLY A N 1
ATOM 1204 C CA . GLY A 1 157 ? 10.432 5.705 17.821 1.00 80.12 157 GLY A CA 1
ATOM 1205 C C . GLY A 1 157 ? 10.021 6.998 17.105 1.00 80.12 157 GLY A C 1
ATOM 1206 O O . GLY A 1 157 ? 10.908 7.708 16.636 1.00 80.12 157 GLY A O 1
ATOM 1207 N N . PRO A 1 158 ? 8.719 7.356 17.040 1.00 75.81 158 PRO A N 1
ATOM 1208 C CA . PRO A 1 158 ? 8.237 8.553 16.351 1.00 75.81 158 PRO A CA 1
ATOM 1209 C C . PRO A 1 158 ? 8.588 9.821 17.146 1.00 75.81 158 PRO A C 1
ATOM 1211 O O . PRO A 1 158 ? 7.723 10.462 17.741 1.00 75.81 158 PRO A O 1
ATOM 1214 N N . ARG A 1 159 ? 9.881 10.160 17.225 1.00 75.00 159 ARG A N 1
ATOM 1215 C CA . ARG A 1 159 ? 10.413 11.212 18.109 1.00 75.00 159 ARG A CA 1
ATOM 1216 C C . ARG A 1 159 ? 9.742 12.562 17.861 1.00 75.00 159 ARG A C 1
ATOM 1218 O O . ARG A 1 159 ? 9.412 13.243 18.827 1.00 75.00 159 ARG A O 1
ATOM 1225 N N . ALA A 1 160 ? 9.480 12.890 16.595 1.00 74.50 160 ALA A N 1
ATOM 1226 C CA . ALA A 1 160 ? 8.782 14.110 16.192 1.00 74.50 160 ALA A CA 1
ATOM 1227 C C . ALA A 1 160 ? 7.345 14.199 16.747 1.00 74.50 160 ALA A C 1
ATOM 1229 O O . ALA A 1 160 ? 6.870 15.289 17.037 1.00 74.50 160 ALA A O 1
ATOM 1230 N N . LEU A 1 161 ? 6.680 13.060 16.979 1.00 78.75 161 LEU A N 1
ATOM 1231 C CA . LEU A 1 161 ? 5.283 12.983 17.426 1.00 78.75 161 LEU A CA 1
ATOM 1232 C C . LEU A 1 161 ? 5.135 12.585 18.904 1.00 78.75 161 LEU A C 1
ATOM 1234 O O . LEU A 1 161 ? 4.043 12.232 19.348 1.00 78.75 161 LEU A O 1
ATOM 1238 N N . ALA A 1 162 ? 6.206 12.614 19.705 1.00 78.50 162 ALA A N 1
ATOM 1239 C CA . ALA A 1 162 ? 6.181 12.089 21.076 1.00 78.50 162 ALA A CA 1
ATOM 1240 C C . ALA A 1 162 ? 5.107 12.744 21.977 1.00 78.50 162 ALA A C 1
ATOM 1242 O O . ALA A 1 162 ? 4.527 12.076 22.839 1.00 78.50 162 ALA A O 1
ATOM 1243 N N . GLY A 1 163 ? 4.825 14.038 21.778 1.00 78.06 163 GLY A N 1
ATOM 1244 C CA . GLY A 1 163 ? 3.754 14.756 22.478 1.00 78.06 163 GLY A CA 1
ATOM 1245 C C . GLY A 1 163 ? 2.352 14.338 22.024 1.00 78.06 163 GLY A C 1
ATOM 1246 O O . GLY A 1 163 ? 1.480 14.086 22.858 1.00 78.06 163 GLY A O 1
ATOM 1247 N N . GLU A 1 164 ? 2.147 14.198 20.715 1.00 78.56 164 GLU A N 1
ATOM 1248 C CA . GLU A 1 164 ? 0.866 13.816 20.105 1.00 78.56 164 GLU A CA 1
ATOM 1249 C C . GLU A 1 164 ? 0.486 12.370 20.426 1.00 78.56 164 GLU A C 1
ATOM 1251 O O . GLU A 1 164 ? -0.657 12.098 20.792 1.00 78.56 164 GLU A O 1
ATOM 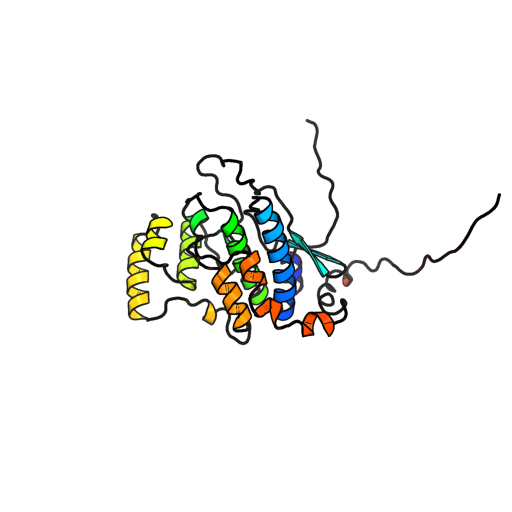1256 N N . VAL A 1 165 ? 1.461 11.455 20.419 1.00 80.25 165 VAL A N 1
ATOM 1257 C CA . VAL A 1 165 ? 1.271 10.047 20.797 1.00 80.25 165 VAL A CA 1
ATOM 1258 C C . VAL A 1 165 ? 0.645 9.919 22.186 1.00 80.25 165 VAL A C 1
ATOM 1260 O O . VAL A 1 165 ? -0.279 9.124 22.371 1.00 80.25 165 VAL A O 1
ATOM 1263 N N . LYS A 1 166 ? 1.071 10.734 23.163 1.00 78.38 166 LYS A N 1
ATOM 1264 C CA . LYS A 1 166 ? 0.465 10.742 24.507 1.00 78.38 166 LYS A CA 1
ATOM 1265 C C . LYS A 1 166 ? -1.002 11.176 24.464 1.00 78.38 166 LYS A C 1
ATOM 1267 O O . LYS A 1 166 ? -1.847 10.532 25.086 1.00 78.38 166 LYS A O 1
ATOM 1272 N N . GLN A 1 167 ? -1.309 12.234 23.713 1.00 77.19 167 GLN A N 1
ATOM 1273 C CA . GLN A 1 167 ? -2.674 12.747 23.583 1.00 77.19 167 GLN A CA 1
ATOM 1274 C C . GLN A 1 167 ? -3.591 11.749 22.868 1.00 77.19 167 GLN A C 1
ATOM 1276 O O . GLN A 1 167 ? -4.699 11.487 23.333 1.00 77.19 167 GLN A O 1
ATOM 1281 N N . TRP A 1 168 ? -3.134 11.147 21.769 1.00 79.25 168 TRP A N 1
ATOM 1282 C CA . TRP A 1 168 ? -3.895 10.128 21.053 1.00 79.25 168 TRP A CA 1
ATOM 1283 C C . TRP A 1 168 ? -4.183 8.908 21.910 1.00 79.25 168 TRP A C 1
ATOM 1285 O O . TRP A 1 168 ? -5.308 8.419 21.882 1.00 79.25 168 TRP A O 1
ATOM 1295 N N . ARG A 1 169 ? -3.216 8.434 22.705 1.00 79.25 169 ARG A N 1
ATOM 1296 C CA . ARG A 1 169 ? -3.453 7.317 23.629 1.00 79.25 169 ARG A CA 1
ATOM 1297 C C . ARG A 1 169 ? -4.561 7.635 24.627 1.00 79.25 169 ARG A C 1
ATOM 1299 O O . ARG A 1 169 ? -5.447 6.803 24.819 1.00 79.25 169 ARG A O 1
ATOM 1306 N N . ALA A 1 170 ? -4.542 8.832 25.213 1.00 77.88 170 ALA A N 1
ATOM 1307 C CA . ALA A 1 170 ? -5.595 9.274 26.124 1.00 77.88 170 ALA A CA 1
ATOM 1308 C C . ALA A 1 170 ? -6.965 9.314 25.419 1.00 77.88 170 ALA A C 1
ATOM 1310 O O . ALA A 1 170 ? -7.932 8.736 25.917 1.00 77.88 170 ALA A O 1
ATOM 1311 N N . ARG A 1 171 ? -7.034 9.899 24.213 1.00 74.31 171 ARG A N 1
ATOM 1312 C CA . ARG A 1 171 ? -8.264 9.949 23.399 1.00 74.31 171 ARG A CA 1
ATOM 1313 C C . ARG A 1 171 ? -8.770 8.554 23.007 1.00 74.31 171 ARG A C 1
ATOM 1315 O O . ARG A 1 171 ? -9.962 8.289 23.105 1.00 74.31 171 ARG A O 1
ATOM 1322 N N . GLN A 1 172 ? -7.887 7.638 22.606 1.00 76.88 172 GLN A N 1
ATOM 1323 C CA . GLN A 1 172 ? -8.245 6.264 22.217 1.00 76.88 172 GLN A CA 1
ATOM 1324 C C . GLN A 1 172 ? -8.795 5.445 23.383 1.00 76.88 172 GLN A C 1
ATOM 1326 O O . GLN A 1 172 ? -9.708 4.641 23.194 1.00 76.88 172 GLN A O 1
ATOM 1331 N N . GLN A 1 173 ? -8.261 5.646 24.591 1.00 71.94 173 GLN A N 1
ATOM 1332 C CA . GLN A 1 173 ? -8.793 5.019 25.800 1.00 71.94 173 GLN A CA 1
ATOM 1333 C C . GLN A 1 173 ? -10.197 5.540 26.128 1.00 71.94 173 GLN A C 1
ATOM 1335 O O . GLN A 1 173 ? -11.077 4.739 26.435 1.00 71.94 173 GLN A O 1
ATOM 1340 N N . GLN A 1 174 ? -10.424 6.850 25.995 1.00 69.94 174 GLN A N 1
ATOM 1341 C CA . GLN A 1 174 ? -11.727 7.475 26.246 1.00 69.94 174 GLN A CA 1
ATOM 1342 C C . GLN A 1 174 ? -12.787 7.056 25.221 1.00 69.94 174 GLN A C 1
ATOM 1344 O O . GLN A 1 174 ? -13.885 6.650 25.589 1.00 69.94 174 GLN A O 1
ATOM 1349 N N . MET A 1 175 ? -12.452 7.109 23.931 1.00 66.19 175 MET A N 1
ATOM 1350 C CA . MET A 1 175 ? -13.400 6.852 22.842 1.00 66.19 175 MET A CA 1
ATOM 1351 C C . MET A 1 175 ? -13.673 5.361 22.611 1.00 66.19 175 MET A C 1
ATOM 1353 O O . MET A 1 175 ? -14.552 5.022 21.825 1.00 66.19 175 MET A O 1
ATOM 1357 N N . ARG A 1 176 ? -12.882 4.458 23.215 1.00 67.62 176 ARG A N 1
ATOM 1358 C CA . ARG A 1 176 ? -12.864 3.004 22.936 1.00 67.62 176 ARG A CA 1
ATOM 1359 C C . ARG A 1 176 ? -12.709 2.650 21.444 1.00 67.62 176 ARG A C 1
ATOM 1361 O O . ARG A 1 176 ? -12.887 1.495 21.065 1.00 67.62 176 ARG A O 1
ATOM 1368 N N . ARG A 1 177 ? -12.332 3.616 20.599 1.00 63.97 177 ARG A N 1
ATOM 1369 C CA . ARG A 1 177 ? -12.092 3.464 19.158 1.00 63.97 177 ARG A CA 1
ATOM 1370 C C . ARG A 1 177 ? -10.592 3.453 18.921 1.00 63.97 177 ARG A C 1
ATOM 1372 O O . ARG A 1 177 ? -9.914 4.446 19.173 1.00 63.97 177 ARG A O 1
ATOM 1379 N N . ARG A 1 178 ? -10.076 2.308 18.472 1.00 70.94 178 ARG A N 1
ATOM 1380 C CA . ARG A 1 178 ? -8.644 2.120 18.201 1.00 70.94 178 ARG A CA 1
ATOM 1381 C C . ARG A 1 178 ? -8.284 2.230 16.728 1.00 70.94 178 ARG A C 1
ATOM 1383 O O . ARG A 1 178 ? -7.147 2.546 16.460 1.00 70.94 178 ARG A O 1
ATOM 1390 N N . ASN A 1 179 ? -9.195 1.958 15.800 1.00 86.81 179 ASN A N 1
ATOM 1391 C CA . ASN A 1 179 ? -8.899 1.915 14.371 1.00 86.81 179 ASN A CA 1
ATOM 1392 C C . ASN A 1 179 ? -10.168 2.285 13.590 1.00 86.81 179 ASN A C 1
ATOM 1394 O O . ASN A 1 179 ? -11.229 1.719 13.855 1.00 86.81 179 ASN A O 1
ATOM 1398 N N . ARG A 1 180 ? -10.046 3.244 12.672 1.00 90.94 180 ARG A N 1
ATOM 1399 C CA . ARG A 1 180 ? -11.119 3.817 11.850 1.00 90.94 180 ARG A CA 1
ATOM 1400 C C . ARG A 1 180 ? -11.104 3.307 10.409 1.00 90.94 180 ARG A C 1
ATOM 1402 O O . ARG A 1 180 ? -11.927 3.732 9.612 1.00 90.94 180 ARG A O 1
ATOM 1409 N N . LEU A 1 181 ? -10.212 2.382 10.058 1.00 95.06 181 LEU A N 1
ATOM 1410 C CA . LEU A 1 181 ? -10.080 1.868 8.692 1.00 95.06 181 LEU A CA 1
ATOM 1411 C C . LEU A 1 181 ? -11.399 1.283 8.164 1.00 95.06 181 LEU A C 1
ATOM 1413 O O . LEU A 1 181 ? -11.724 1.468 6.999 1.00 95.06 181 LEU A O 1
ATOM 1417 N N . ARG A 1 182 ? -12.196 0.638 9.029 1.00 94.56 182 ARG A N 1
ATOM 1418 C CA . ARG A 1 182 ? -13.522 0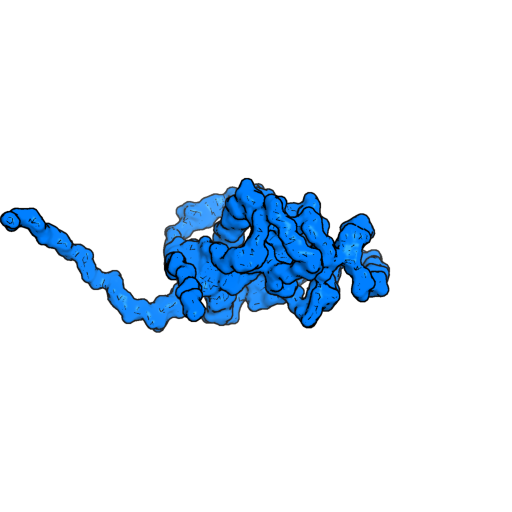.109 8.658 1.00 94.56 182 ARG A CA 1
ATOM 1419 C C . ARG A 1 182 ? -14.565 1.202 8.396 1.00 94.56 182 ARG A C 1
ATOM 1421 O O . ARG A 1 182 ? -15.537 0.943 7.707 1.00 94.56 182 ARG A O 1
ATOM 1428 N N . GLU A 1 183 ? -14.373 2.409 8.925 1.00 93.75 183 GLU A N 1
ATOM 1429 C CA . GLU A 1 183 ? -15.232 3.563 8.614 1.00 93.75 183 GLU A CA 1
ATOM 1430 C C . GLU A 1 183 ? -14.940 4.104 7.211 1.00 93.75 183 GLU A C 1
ATOM 1432 O O . GLU A 1 183 ? -15.854 4.556 6.534 1.00 93.75 183 GLU A O 1
ATOM 1437 N N . LEU A 1 184 ? -13.672 4.052 6.784 1.00 95.44 184 LEU A N 1
ATOM 1438 C CA . LEU A 1 184 ? -13.244 4.476 5.448 1.00 95.44 184 LEU A CA 1
ATOM 1439 C C . LEU A 1 184 ? -13.569 3.430 4.376 1.00 95.44 184 LEU A C 1
ATOM 1441 O O . LEU A 1 184 ? -13.862 3.784 3.240 1.00 95.44 184 LEU A O 1
ATOM 1445 N N . LEU A 1 185 ? -13.517 2.146 4.742 1.00 96.88 185 LEU A N 1
ATOM 1446 C CA . LEU A 1 185 ? -13.851 1.021 3.870 1.00 96.88 185 LEU A CA 1
ATOM 1447 C C . LEU A 1 185 ? -14.972 0.183 4.505 1.00 96.88 185 LEU A C 1
ATOM 1449 O O . LEU A 1 185 ? -14.693 -0.868 5.107 1.00 96.88 185 LEU A O 1
ATOM 1453 N N . PRO A 1 186 ? -16.225 0.669 4.423 1.00 96.69 186 PRO A N 1
ATOM 1454 C CA . PRO A 1 186 ? -17.377 -0.020 4.987 1.00 96.69 186 PRO A CA 1
ATOM 1455 C C . PRO A 1 186 ? -17.701 -1.296 4.193 1.00 96.69 186 PRO A C 1
ATOM 1457 O O . PRO A 1 186 ? -17.097 -1.571 3.152 1.00 96.69 186 PRO A O 1
ATOM 1460 N N . ASP A 1 187 ? -18.635 -2.102 4.698 1.00 95.62 187 ASP A N 1
ATOM 1461 C CA . ASP A 1 187 ? -18.928 -3.437 4.157 1.00 95.62 187 ASP A CA 1
ATOM 1462 C C . ASP A 1 187 ? -19.466 -3.397 2.714 1.00 95.62 187 ASP A C 1
ATOM 1464 O O . ASP A 1 187 ? -19.279 -4.356 1.967 1.00 95.62 187 ASP A O 1
ATOM 1468 N N . GLU A 1 188 ? -20.070 -2.281 2.290 1.00 94.94 188 GLU A N 1
ATOM 1469 C CA . GLU A 1 188 ? -20.529 -2.064 0.913 1.00 94.94 188 GLU A CA 1
ATOM 1470 C C . GLU A 1 188 ? -19.370 -1.895 -0.078 1.00 94.94 188 GLU A C 1
ATOM 1472 O O . GLU A 1 188 ? -19.536 -2.151 -1.272 1.00 94.94 188 GLU A O 1
ATOM 1477 N N . LEU A 1 189 ? -18.208 -1.445 0.407 1.00 96.00 189 LEU A N 1
ATOM 1478 C CA . LEU A 1 189 ? -17.017 -1.219 -0.408 1.00 96.00 189 LEU A CA 1
ATOM 1479 C C . LEU A 1 189 ? -16.058 -2.409 -0.364 1.00 96.00 189 LEU A C 1
ATOM 1481 O O . LEU A 1 189 ? -15.426 -2.736 -1.370 1.00 96.00 189 LEU A O 1
ATOM 1485 N N . LEU A 1 190 ? -15.919 -3.019 0.815 1.00 97.81 190 LEU A N 1
ATOM 1486 C CA . LEU A 1 190 ? -14.979 -4.100 1.056 1.00 97.81 190 LEU A CA 1
ATOM 1487 C C . LEU A 1 190 ? -15.564 -5.141 2.011 1.00 97.81 190 LEU A C 1
ATOM 1489 O O . LEU A 1 190 ? -15.713 -4.899 3.215 1.00 97.81 190 LEU A O 1
ATOM 1493 N N . SER A 1 191 ? -15.788 -6.339 1.475 1.00 97.62 191 SER A N 1
ATOM 1494 C CA . SER A 1 191 ? -16.206 -7.519 2.229 1.00 97.62 191 SER A CA 1
ATOM 1495 C C . SER A 1 191 ? -15.346 -7.782 3.474 1.00 97.62 191 SER A C 1
ATOM 1497 O O . SER A 1 191 ? -14.190 -7.362 3.577 1.00 97.62 191 SER A O 1
ATOM 1499 N N . ASN A 1 192 ? -15.892 -8.531 4.437 1.00 97.50 192 ASN A N 1
ATOM 1500 C CA . ASN A 1 192 ? -15.159 -8.938 5.642 1.00 97.50 192 ASN A CA 1
ATOM 1501 C C . ASN A 1 192 ? -13.831 -9.634 5.323 1.00 97.50 192 ASN A C 1
ATOM 1503 O O . ASN A 1 192 ? -12.809 -9.293 5.922 1.00 97.50 192 ASN A O 1
ATOM 1507 N N . ASP A 1 193 ? -13.816 -10.532 4.342 1.00 97.56 193 ASP A N 1
ATOM 1508 C CA . ASP A 1 193 ? -12.596 -11.238 3.956 1.00 97.56 193 ASP A CA 1
ATOM 1509 C C . ASP A 1 193 ? -11.564 -10.294 3.334 1.00 97.56 193 ASP A C 1
ATOM 1511 O O . ASP A 1 193 ? -10.377 -10.359 3.666 1.00 97.56 193 ASP A O 1
ATOM 1515 N N . GLY A 1 194 ? -12.006 -9.368 2.478 1.00 98.00 194 GLY A N 1
ATOM 1516 C CA . GLY A 1 194 ? -11.128 -8.351 1.904 1.00 98.00 194 GLY A CA 1
ATOM 1517 C C . GLY A 1 194 ? -10.561 -7.413 2.963 1.00 98.00 194 GLY A C 1
ATOM 1518 O O . GLY A 1 194 ? -9.380 -7.062 2.930 1.00 98.00 194 GLY A O 1
ATOM 1519 N N . PHE A 1 195 ? -11.366 -7.072 3.967 1.00 98.25 195 PHE A N 1
ATOM 1520 C CA . PHE A 1 195 ? -10.940 -6.240 5.082 1.00 98.25 195 PHE A CA 1
ATOM 1521 C C . PHE A 1 195 ? -9.907 -6.935 5.974 1.00 98.25 195 PHE A C 1
ATOM 1523 O O . PHE A 1 195 ? -8.982 -6.280 6.457 1.00 98.25 195 PHE A O 1
ATOM 1530 N N . VAL A 1 196 ? -10.006 -8.256 6.164 1.00 98.06 196 VAL A N 1
ATOM 1531 C CA . VAL A 1 196 ? -8.976 -9.043 6.865 1.00 98.06 196 VAL A CA 1
ATOM 1532 C C . VAL A 1 196 ? -7.625 -8.917 6.160 1.00 98.06 196 VAL A C 1
ATOM 1534 O O . VAL A 1 196 ? -6.616 -8.681 6.832 1.00 98.06 196 VAL A O 1
ATOM 1537 N N . VAL A 1 197 ? -7.603 -9.009 4.825 1.00 98.62 197 VAL A N 1
ATOM 1538 C CA . VAL A 1 197 ? -6.378 -8.817 4.035 1.00 98.62 197 VAL A CA 1
ATOM 1539 C C . VAL A 1 197 ? -5.851 -7.393 4.192 1.00 98.62 197 VAL A C 1
ATOM 1541 O O . VAL A 1 197 ? -4.706 -7.213 4.606 1.00 98.62 197 VAL A O 1
ATOM 1544 N N . LEU A 1 198 ? -6.687 -6.381 3.938 1.00 98.62 198 LEU A N 1
ATOM 1545 C CA . LEU A 1 198 ? -6.280 -4.976 4.008 1.00 98.62 198 LEU A CA 1
ATOM 1546 C C . LEU A 1 198 ? -5.715 -4.606 5.387 1.00 98.62 198 LEU A C 1
ATOM 1548 O O . LEU A 1 198 ? -4.628 -4.040 5.491 1.00 98.62 198 LEU A O 1
ATOM 1552 N N . LYS A 1 199 ? -6.419 -4.976 6.461 1.00 97.88 199 LYS A N 1
ATOM 1553 C CA . LYS A 1 199 ? -5.978 -4.733 7.840 1.00 97.88 199 LYS A CA 1
ATOM 1554 C C . LYS A 1 199 ? -4.669 -5.462 8.163 1.00 97.88 199 LYS A C 1
ATOM 1556 O O . LYS A 1 199 ? -3.833 -4.933 8.896 1.00 97.88 199 LYS A O 1
ATOM 1561 N N . GLY A 1 200 ? -4.483 -6.670 7.633 1.00 98.25 200 GLY A N 1
ATOM 1562 C CA . GLY A 1 200 ? -3.246 -7.434 7.785 1.00 98.25 200 GLY A CA 1
ATOM 1563 C C . GLY A 1 200 ? -2.048 -6.765 7.109 1.00 98.25 200 GLY A C 1
ATOM 1564 O O . GLY A 1 200 ? -0.970 -6.696 7.707 1.00 98.25 200 GLY A O 1
ATOM 1565 N N . LEU A 1 201 ? -2.241 -6.245 5.894 1.00 98.62 201 LEU A N 1
ATOM 1566 C CA . LEU A 1 201 ? -1.224 -5.502 5.141 1.00 98.62 201 LEU A CA 1
ATOM 1567 C C . LEU A 1 201 ? -0.887 -4.162 5.817 1.00 98.62 201 LEU A C 1
ATOM 1569 O O . LEU A 1 201 ? 0.284 -3.823 5.967 1.00 98.62 201 LEU A O 1
ATOM 1573 N N . LEU A 1 202 ? -1.895 -3.453 6.331 1.00 98.19 202 LEU A N 1
ATOM 1574 C CA . LEU A 1 202 ? -1.755 -2.176 7.046 1.00 98.19 202 LEU A CA 1
ATOM 1575 C C . LEU A 1 202 ? -1.508 -2.349 8.555 1.00 98.19 202 LEU A C 1
ATOM 1577 O O . LEU A 1 202 ? -1.980 -1.577 9.387 1.00 98.19 202 LEU A O 1
ATOM 1581 N N . THR A 1 203 ? -0.765 -3.381 8.951 1.00 96.44 203 THR A N 1
ATOM 1582 C CA . THR A 1 203 ? -0.350 -3.564 10.349 1.00 96.44 203 THR A CA 1
ATOM 1583 C C . THR A 1 203 ? 0.951 -2.805 10.626 1.00 96.44 203 THR A C 1
ATOM 1585 O O . THR A 1 203 ? 1.970 -3.047 9.979 1.00 96.44 203 THR A O 1
ATOM 1588 N N . CYS A 1 204 ? 0.938 -1.902 11.616 1.00 93.88 204 CYS A N 1
ATOM 1589 C CA . CYS A 1 204 ? 2.088 -1.040 11.929 1.00 93.88 204 CYS A CA 1
ATOM 1590 C C . CYS A 1 204 ? 3.319 -1.792 12.456 1.00 93.88 204 CYS A C 1
ATOM 1592 O O . CYS A 1 204 ? 4.428 -1.305 12.290 1.00 93.88 204 CYS A O 1
ATOM 1594 N N . ASP A 1 205 ? 3.145 -2.940 13.116 1.00 92.56 205 ASP A N 1
ATOM 1595 C CA . ASP A 1 205 ? 4.275 -3.773 13.544 1.00 92.56 205 ASP A CA 1
ATOM 1596 C C . ASP A 1 205 ? 4.745 -4.630 12.355 1.00 92.56 205 ASP A C 1
ATOM 1598 O O . ASP A 1 205 ? 4.048 -5.591 12.012 1.00 92.56 205 ASP A O 1
ATOM 1602 N N . PRO A 1 206 ? 5.907 -4.346 11.735 1.00 93.62 206 PRO A N 1
ATOM 1603 C CA . PRO A 1 206 ? 6.368 -5.081 10.557 1.00 93.62 206 PRO A CA 1
ATOM 1604 C C . PRO A 1 206 ? 6.572 -6.576 10.822 1.00 93.62 206 PRO A C 1
ATOM 1606 O O . PRO A 1 206 ? 6.485 -7.376 9.895 1.00 93.62 206 PRO A O 1
ATOM 1609 N N . LYS A 1 207 ? 6.789 -6.987 12.081 1.00 92.56 207 LYS A N 1
ATOM 1610 C CA . LYS A 1 207 ? 6.946 -8.404 12.454 1.00 92.56 207 LYS A CA 1
ATOM 1611 C C . LYS A 1 207 ? 5.616 -9.149 12.526 1.00 92.56 207 LYS A C 1
ATOM 1613 O O . LYS A 1 207 ? 5.599 -10.371 12.418 1.00 92.56 207 LYS A O 1
ATOM 1618 N N . LYS A 1 208 ? 4.516 -8.425 12.746 1.00 94.62 208 LYS A N 1
ATOM 1619 C CA . LYS A 1 208 ? 3.147 -8.968 12.755 1.00 94.62 208 LYS A CA 1
ATOM 1620 C C . LYS A 1 208 ? 2.409 -8.705 11.443 1.00 94.62 208 LYS A C 1
ATOM 1622 O O . LYS A 1 208 ? 1.321 -9.245 11.256 1.00 94.62 208 LYS A O 1
ATOM 1627 N N . ARG A 1 209 ? 2.967 -7.867 10.564 1.00 96.94 209 ARG A N 1
ATOM 1628 C CA . ARG A 1 209 ? 2.373 -7.520 9.275 1.00 96.94 209 ARG A CA 1
ATOM 1629 C C . ARG A 1 209 ? 2.220 -8.756 8.406 1.00 96.94 209 ARG A C 1
ATOM 1631 O O . ARG A 1 209 ? 3.119 -9.591 8.312 1.00 96.94 209 ARG A O 1
ATOM 1638 N N . MET A 1 210 ? 1.055 -8.865 7.777 1.00 97.88 210 MET A N 1
ATOM 1639 C CA . MET A 1 210 ? 0.752 -9.957 6.867 1.00 97.88 210 MET A CA 1
ATOM 1640 C C . MET A 1 210 ? 1.730 -9.924 5.690 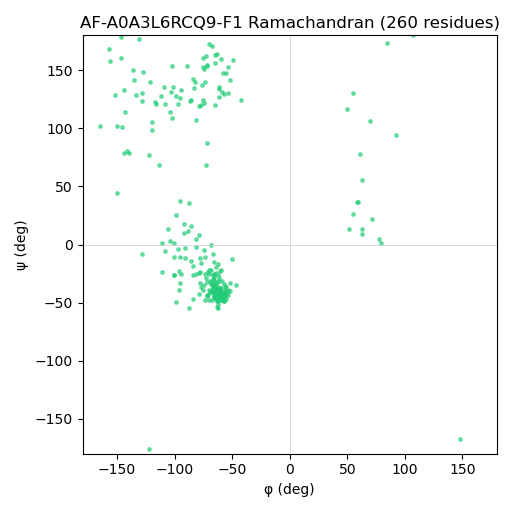1.00 97.88 210 MET A C 1
ATOM 1642 O O . MET A 1 210 ? 1.900 -8.898 5.036 1.00 97.88 210 MET A O 1
ATOM 1646 N N . THR A 1 211 ? 2.386 -11.051 5.425 1.00 98.19 211 THR A N 1
ATOM 1647 C CA . THR A 1 211 ? 3.260 -11.186 4.256 1.00 98.19 211 THR A CA 1
ATOM 1648 C C . THR A 1 211 ? 2.429 -11.344 2.987 1.00 98.19 211 THR A C 1
ATOM 1650 O O . THR A 1 211 ? 1.278 -11.777 3.052 1.00 98.19 211 THR A O 1
ATOM 1653 N N . ALA A 1 212 ? 3.022 -11.077 1.821 1.00 97.38 212 ALA A N 1
ATOM 1654 C CA . ALA A 1 212 ? 2.343 -11.277 0.540 1.00 97.38 212 ALA A CA 1
ATOM 1655 C C . ALA A 1 212 ? 1.837 -12.726 0.369 1.00 97.38 212 ALA A C 1
ATOM 1657 O O . ALA A 1 212 ? 0.670 -12.951 0.053 1.00 97.38 212 ALA A O 1
ATOM 1658 N N . ALA A 1 213 ? 2.683 -13.703 0.712 1.00 97.31 213 ALA A N 1
ATOM 1659 C CA . ALA A 1 213 ? 2.318 -15.119 0.748 1.00 97.31 213 ALA A CA 1
ATOM 1660 C C . ALA A 1 213 ? 1.179 -15.412 1.743 1.00 97.31 213 ALA A C 1
ATOM 1662 O O . ALA A 1 213 ? 0.308 -16.237 1.479 1.00 97.31 213 ALA A O 1
ATOM 1663 N N . GLY A 1 214 ? 1.194 -14.765 2.915 1.00 97.62 214 GLY A N 1
ATOM 1664 C CA . GLY A 1 214 ? 0.145 -14.889 3.927 1.00 97.62 214 GLY A CA 1
ATOM 1665 C C . GLY A 1 214 ? -1.202 -14.375 3.435 1.00 97.62 214 GLY A C 1
ATOM 1666 O O . GLY A 1 214 ? -2.200 -15.075 3.579 1.00 97.62 214 GLY A O 1
ATOM 1667 N N . ALA A 1 215 ? -1.205 -13.205 2.798 1.00 98.00 215 ALA A N 1
ATOM 1668 C CA . ALA A 1 215 ? -2.397 -12.591 2.232 1.00 98.00 215 ALA A CA 1
ATOM 1669 C C . ALA A 1 215 ? -3.052 -13.477 1.169 1.00 98.00 215 ALA A C 1
ATOM 1671 O O . ALA A 1 215 ? -4.260 -13.674 1.209 1.00 98.00 215 ALA A O 1
ATOM 1672 N N . LEU A 1 216 ? -2.265 -14.076 0.268 1.00 97.19 216 LEU A N 1
ATOM 1673 C CA . LEU A 1 216 ? -2.774 -14.961 -0.790 1.00 97.19 216 LEU A CA 1
ATOM 1674 C C . LEU A 1 216 ? -3.469 -16.231 -0.277 1.00 97.19 216 LEU A C 1
ATOM 1676 O O . LEU A 1 216 ? -4.203 -16.861 -1.035 1.00 97.19 216 LEU A O 1
ATOM 1680 N N . ARG A 1 217 ? -3.261 -16.604 0.992 1.00 96.94 217 ARG A N 1
ATOM 1681 C CA . ARG A 1 217 ? -3.932 -17.743 1.638 1.00 96.94 217 ARG A CA 1
ATOM 1682 C C . ARG A 1 217 ? -5.230 -17.366 2.355 1.00 96.94 217 ARG A C 1
ATOM 1684 O O . ARG A 1 217 ? -5.868 -18.246 2.923 1.00 96.94 217 ARG A O 1
ATOM 1691 N N . CYS A 1 218 ? -5.601 -16.088 2.390 1.00 97.12 218 CYS A N 1
ATOM 1692 C CA . CYS A 1 218 ? -6.833 -15.652 3.039 1.00 97.12 218 CYS A CA 1
ATOM 1693 C C . CYS A 1 218 ? -8.082 -16.009 2.204 1.00 97.12 218 CYS A C 1
ATOM 1695 O O . CYS A 1 218 ? -8.005 -15.970 0.970 1.00 97.12 218 CYS A O 1
ATOM 1697 N N . PRO A 1 219 ? -9.245 -16.229 2.861 1.00 96.62 219 PRO A N 1
ATOM 1698 C CA . PRO A 1 219 ? -10.533 -16.534 2.217 1.00 96.62 219 PRO A CA 1
ATOM 1699 C C . PRO A 1 219 ? -10.888 -15.624 1.043 1.00 96.62 219 PRO A C 1
ATOM 1701 O O . PRO A 1 219 ? -11.393 -16.082 0.018 1.00 96.62 219 PRO A O 1
ATOM 1704 N N . TRP A 1 220 ? -10.506 -14.345 1.133 1.00 96.50 220 TRP A N 1
ATOM 1705 C CA . TRP A 1 220 ? -10.742 -13.356 0.085 1.00 96.50 220 TRP A CA 1
ATOM 1706 C C . TRP A 1 220 ? -10.251 -13.805 -1.297 1.00 96.50 220 TRP A C 1
ATOM 1708 O O . TRP A 1 220 ? -10.876 -13.482 -2.310 1.00 96.50 220 TRP A O 1
ATOM 1718 N N . PHE A 1 221 ? -9.158 -14.576 -1.352 1.00 95.38 221 PHE A N 1
ATOM 1719 C CA . PHE A 1 221 ? -8.611 -15.118 -2.593 1.00 95.38 221 PHE A CA 1
ATOM 1720 C C . PHE A 1 221 ? -8.966 -16.585 -2.851 1.00 95.38 221 PHE A C 1
ATOM 1722 O O . PHE A 1 221 ? -8.966 -16.959 -4.028 1.00 95.38 221 PHE A O 1
ATOM 1729 N N . THR A 1 222 ? -9.226 -17.385 -1.809 1.00 87.38 222 THR A N 1
ATOM 1730 C CA . THR A 1 222 ? -9.376 -18.851 -1.896 1.00 87.38 222 THR A CA 1
ATOM 1731 C C . THR A 1 222 ? -10.813 -19.326 -2.027 1.00 87.38 222 THR A C 1
ATOM 1733 O O . THR A 1 222 ? -11.037 -20.314 -2.715 1.00 87.38 222 THR A O 1
ATOM 1736 N N . ASP A 1 223 ? -11.780 -18.635 -1.427 1.00 73.00 223 ASP A N 1
ATOM 1737 C CA . ASP A 1 223 ? -13.156 -19.148 -1.321 1.00 73.00 223 ASP A CA 1
ATOM 1738 C C . ASP A 1 223 ? -14.022 -18.701 -2.512 1.00 73.00 223 ASP A C 1
ATOM 1740 O O . ASP A 1 223 ? -15.074 -19.265 -2.791 1.00 73.00 223 ASP A O 1
ATOM 1744 N N . ASN A 1 224 ? -13.514 -17.758 -3.312 1.00 58.78 224 ASN A N 1
ATOM 1745 C CA . ASN A 1 224 ? -14.157 -17.230 -4.518 1.00 58.78 224 ASN A CA 1
ATOM 1746 C C . ASN A 1 224 ? -13.693 -17.929 -5.815 1.00 58.78 224 ASN A C 1
ATOM 1748 O O . ASN A 1 224 ? -13.535 -17.281 -6.853 1.00 58.78 224 ASN A O 1
ATOM 1752 N N . VAL A 1 225 ? -13.456 -19.248 -5.786 1.00 51.41 225 VAL A N 1
ATOM 1753 C CA . VAL A 1 225 ? -13.022 -20.028 -6.973 1.00 51.41 225 VAL A CA 1
ATOM 1754 C C . VAL A 1 225 ? -14.039 -19.950 -8.124 1.00 51.41 225 VAL A C 1
ATOM 1756 O O . VAL A 1 225 ? -13.665 -20.108 -9.289 1.00 51.41 225 VAL A O 1
ATOM 1759 N N . GLU A 1 226 ? -15.306 -19.638 -7.838 1.00 45.97 226 GLU A N 1
ATOM 1760 C CA . GLU A 1 226 ? -16.339 -19.461 -8.866 1.00 45.97 226 GLU A CA 1
ATOM 1761 C C . GLU A 1 226 ? -16.091 -18.244 -9.776 1.00 45.97 226 GLU A C 1
ATOM 1763 O O . GLU A 1 226 ? -16.347 -18.328 -10.976 1.00 45.97 226 GLU A O 1
ATOM 1768 N N . ASP A 1 227 ? -15.463 -17.170 -9.286 1.00 47.00 227 ASP A N 1
ATOM 1769 C CA . ASP A 1 227 ? -15.157 -15.972 -10.093 1.00 47.00 227 ASP A CA 1
ATOM 1770 C C . ASP A 1 227 ? -14.042 -16.237 -11.131 1.00 47.00 227 ASP A C 1
ATOM 1772 O O . ASP A 1 227 ? -13.955 -15.577 -12.167 1.00 47.00 227 ASP A O 1
ATOM 1776 N N . ALA A 1 228 ? -13.196 -17.246 -10.881 1.00 44.03 228 ALA A N 1
ATOM 1777 C CA . ALA A 1 228 ? -12.127 -17.668 -11.788 1.00 44.03 228 ALA A CA 1
ATOM 1778 C C . ALA A 1 228 ? -12.604 -18.633 -12.891 1.00 44.03 228 ALA A C 1
ATOM 1780 O O . ALA A 1 228 ? -11.903 -18.808 -13.887 1.00 44.03 228 ALA A O 1
ATOM 1781 N N . ARG A 1 229 ? -13.772 -19.271 -12.717 1.00 40.31 229 ARG A N 1
ATOM 1782 C CA . ARG A 1 229 ? -14.344 -20.241 -13.671 1.00 40.31 229 ARG A CA 1
ATOM 1783 C C . ARG A 1 229 ? -15.599 -19.738 -14.391 1.00 40.31 229 ARG A C 1
ATOM 1785 O O . ARG A 1 229 ? -15.871 -20.218 -15.486 1.00 40.31 229 ARG A O 1
ATOM 1792 N N . ALA A 1 230 ? -16.338 -18.781 -13.824 1.00 41.41 230 ALA A N 1
ATOM 1793 C CA . ALA A 1 230 ? -17.612 -18.303 -14.374 1.00 41.41 230 ALA A CA 1
ATOM 1794 C C . ALA A 1 230 ? -17.502 -17.041 -15.249 1.00 41.41 230 ALA A C 1
ATOM 1796 O O . ALA A 1 230 ? -18.461 -16.685 -15.934 1.00 41.41 230 ALA A O 1
ATOM 1797 N N . ARG A 1 231 ? -16.349 -16.362 -15.270 1.00 41.97 231 ARG A N 1
ATOM 1798 C CA . ARG A 1 231 ? -16.113 -15.212 -16.151 1.00 41.97 231 ARG A CA 1
ATOM 1799 C C . ARG A 1 231 ? -15.132 -15.603 -17.255 1.00 41.97 231 ARG A C 1
ATOM 1801 O O . ARG A 1 231 ? -13.998 -15.961 -16.935 1.00 41.97 231 ARG A O 1
ATOM 1808 N N . PRO A 1 232 ? -15.499 -15.517 -18.551 1.00 35.75 232 PRO A N 1
ATOM 1809 C CA . PRO A 1 232 ? -14.492 -15.596 -19.601 1.00 35.75 232 PRO A CA 1
ATOM 1810 C C . PRO A 1 232 ? -13.441 -14.516 -19.322 1.00 35.75 232 PRO A C 1
ATOM 1812 O O . PRO A 1 232 ? -13.778 -13.441 -18.818 1.00 35.75 232 PRO A O 1
ATOM 1815 N N . ALA A 1 233 ? -12.178 -14.776 -19.669 1.00 42.03 233 ALA A N 1
ATOM 1816 C CA . ALA A 1 233 ? -11.055 -13.841 -19.508 1.00 42.03 233 ALA A CA 1
ATOM 1817 C C . ALA A 1 233 ? -11.326 -12.421 -20.073 1.00 42.03 233 ALA A C 1
ATOM 1819 O O . ALA A 1 233 ? -10.610 -11.478 -19.754 1.00 42.03 233 ALA A O 1
ATOM 1820 N N . ALA A 1 234 ? -12.401 -12.260 -20.850 1.00 37.31 234 ALA A N 1
ATOM 1821 C CA . ALA A 1 234 ? -12.972 -11.005 -21.314 1.00 37.31 234 ALA A CA 1
ATOM 1822 C C . ALA A 1 234 ? -13.574 -10.088 -20.218 1.00 37.31 234 ALA A C 1
ATOM 1824 O O . ALA A 1 234 ? -13.629 -8.882 -20.427 1.00 37.31 234 ALA A O 1
ATOM 1825 N N . SER A 1 235 ? -14.018 -10.587 -19.053 1.00 40.47 235 SER A N 1
ATOM 1826 C CA . SER A 1 235 ? -14.782 -9.766 -18.082 1.00 40.47 235 SER A CA 1
ATOM 1827 C C . SER A 1 235 ? -13.950 -9.104 -16.977 1.00 40.47 235 SER A C 1
ATOM 1829 O O . SER A 1 235 ? -14.348 -8.045 -16.502 1.00 40.47 235 SER A O 1
ATOM 1831 N N . ALA A 1 236 ? -12.787 -9.640 -16.597 1.00 41.66 236 ALA A N 1
ATOM 1832 C CA . ALA A 1 236 ? -11.856 -8.914 -15.715 1.00 41.66 236 ALA A CA 1
ATOM 1833 C C . ALA A 1 236 ? -11.107 -7.783 -16.460 1.00 41.66 236 ALA A C 1
ATOM 1835 O O . ALA A 1 236 ? -10.324 -7.048 -15.866 1.00 41.66 236 ALA A O 1
ATOM 1836 N N . VAL A 1 237 ? -11.321 -7.682 -17.780 1.00 46.00 237 VAL A N 1
ATOM 1837 C CA . VAL A 1 237 ? -10.534 -6.883 -18.733 1.00 46.00 237 VAL A CA 1
ATOM 1838 C C . VAL A 1 237 ? -11.418 -5.967 -19.593 1.00 46.00 237 VAL A C 1
ATOM 1840 O O . VAL A 1 237 ? -10.902 -5.055 -20.228 1.00 46.00 237 VAL A O 1
ATOM 1843 N N . SER A 1 238 ? -12.752 -6.076 -19.539 1.00 44.50 238 SER A N 1
ATOM 1844 C CA . SER A 1 238 ? -13.649 -5.137 -20.241 1.00 44.50 238 SER A CA 1
ATOM 1845 C C . SER A 1 238 ? -13.628 -3.712 -19.660 1.00 44.50 238 SER A C 1
ATOM 1847 O O . SER A 1 238 ? -14.336 -2.834 -20.141 1.00 44.50 238 SER A O 1
ATOM 1849 N N . MET A 1 239 ? -12.839 -3.467 -18.608 1.00 43.06 239 MET A N 1
ATOM 1850 C CA . MET A 1 239 ? -12.677 -2.165 -17.958 1.00 43.06 239 MET A CA 1
ATOM 1851 C C . MET A 1 239 ? -11.395 -1.410 -18.359 1.00 43.06 239 MET A C 1
ATOM 1853 O O . MET A 1 239 ? -11.205 -0.285 -17.898 1.00 43.06 239 MET A O 1
ATOM 1857 N N . ILE A 1 240 ? -10.568 -1.972 -19.252 1.00 47.91 240 ILE A N 1
ATOM 1858 C CA . ILE A 1 240 ? -9.447 -1.275 -19.920 1.00 47.91 240 ILE A CA 1
ATOM 1859 C C . ILE A 1 240 ? -9.890 -0.824 -21.334 1.00 47.91 240 ILE A C 1
ATOM 1861 O O . ILE A 1 240 ? -9.092 -0.611 -22.230 1.00 47.91 240 ILE A O 1
ATOM 1865 N N . ASP A 1 241 ? -11.191 -0.623 -21.564 1.00 44.19 241 ASP A N 1
ATOM 1866 C CA . ASP A 1 241 ? -11.718 -0.090 -22.837 1.00 44.19 241 ASP A CA 1
ATOM 1867 C C . ASP A 1 241 ? -11.553 1.446 -22.959 1.00 44.19 241 ASP A C 1
ATOM 1869 O O . ASP A 1 241 ? -12.048 2.089 -23.886 1.00 44.19 241 ASP A O 1
ATOM 1873 N N . VAL A 1 242 ? -10.832 2.072 -22.019 1.00 44.62 242 VAL A N 1
ATOM 1874 C CA . VAL A 1 242 ? -10.479 3.500 -22.091 1.00 44.62 242 VAL A CA 1
ATOM 1875 C C . VAL A 1 242 ? -9.299 3.735 -23.045 1.00 44.62 242 VAL A C 1
ATOM 1877 O O . VAL A 1 242 ? -9.203 4.800 -23.656 1.00 44.62 242 VAL A O 1
ATOM 1880 N N . THR A 1 243 ? -8.448 2.729 -23.277 1.00 41.78 243 THR A N 1
ATOM 1881 C CA . THR A 1 243 ? -7.358 2.804 -24.268 1.00 41.78 243 THR A CA 1
ATOM 1882 C C . THR A 1 243 ? -7.819 2.459 -25.691 1.00 41.78 243 THR A C 1
ATOM 1884 O O . THR A 1 243 ? -7.268 2.999 -26.654 1.00 41.78 243 THR A O 1
ATOM 1887 N N . ALA A 1 244 ? -8.883 1.664 -25.861 1.00 39.72 244 ALA A N 1
ATOM 1888 C CA . ALA A 1 244 ? -9.382 1.258 -27.182 1.00 39.72 244 ALA A CA 1
ATOM 1889 C C . ALA A 1 244 ? -9.991 2.410 -28.003 1.00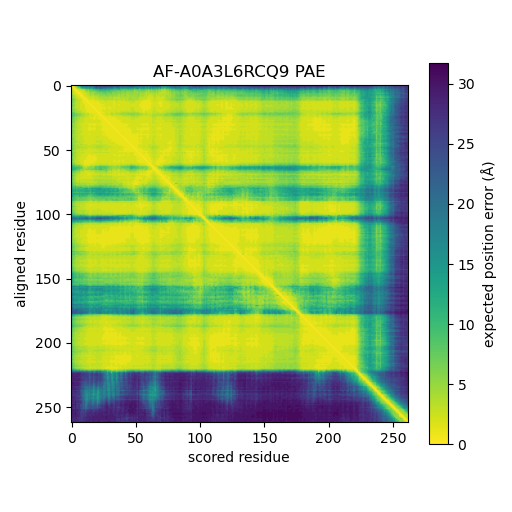 39.72 244 ALA A C 1
ATOM 1891 O O . ALA A 1 244 ? -10.004 2.367 -29.234 1.00 39.72 244 ALA A O 1
ATOM 1892 N N . ARG A 1 245 ? -10.434 3.501 -27.358 1.00 40.69 245 ARG A N 1
ATOM 1893 C CA . ARG A 1 245 ? -10.944 4.683 -28.079 1.00 40.69 245 ARG A CA 1
ATOM 1894 C C . ARG A 1 245 ? -9.858 5.520 -28.760 1.00 40.69 245 ARG A C 1
ATOM 1896 O O . ARG A 1 245 ? -10.205 6.386 -29.559 1.00 40.69 245 ARG A O 1
ATOM 1903 N N . ARG A 1 246 ? -8.564 5.276 -28.497 1.00 45.00 246 ARG A N 1
ATOM 1904 C CA . ARG A 1 246 ? -7.460 6.031 -29.126 1.00 45.00 246 ARG A CA 1
ATOM 1905 C C . ARG A 1 246 ? -6.633 5.269 -30.157 1.00 45.00 246 ARG A C 1
ATOM 1907 O O . ARG A 1 246 ? -5.819 5.905 -30.818 1.00 45.00 246 ARG A O 1
ATOM 1914 N N . ARG A 1 247 ? -6.855 3.969 -30.371 1.00 43.22 247 ARG A N 1
ATOM 1915 C CA . ARG A 1 247 ? -6.228 3.229 -31.480 1.00 43.22 247 ARG A CA 1
ATOM 1916 C C . ARG A 1 247 ? -7.176 2.176 -32.054 1.00 43.22 247 ARG A C 1
ATOM 1918 O O . ARG A 1 247 ? -7.010 0.987 -31.824 1.00 43.22 247 ARG A O 1
ATOM 1925 N N . ARG A 1 248 ? -8.125 2.617 -32.886 1.00 35.84 248 ARG A N 1
ATOM 1926 C CA . ARG A 1 248 ? -8.503 1.814 -34.057 1.00 35.84 248 ARG A CA 1
ATOM 1927 C C . ARG A 1 248 ? -7.348 1.913 -35.050 1.00 35.84 248 ARG A C 1
ATOM 1929 O O . ARG A 1 248 ? -7.322 2.813 -35.881 1.00 35.84 248 ARG A O 1
ATOM 1936 N N . VAL A 1 249 ? -6.372 1.027 -34.910 1.00 36.91 249 VAL A N 1
ATOM 1937 C CA . VAL A 1 249 ? -5.605 0.556 -36.061 1.00 36.91 249 VAL A CA 1
ATOM 1938 C C . VAL A 1 249 ? -5.911 -0.929 -36.141 1.00 36.91 249 VAL A C 1
ATOM 1940 O O . VAL A 1 249 ? -5.770 -1.644 -35.153 1.00 36.91 249 VAL A O 1
ATOM 1943 N N . ASP A 1 250 ? -6.462 -1.312 -37.285 1.00 34.34 250 ASP A N 1
ATOM 1944 C CA . ASP A 1 250 ? -6.954 -2.637 -37.635 1.00 34.34 250 ASP A CA 1
ATOM 1945 C C . ASP A 1 250 ? -6.039 -3.776 -37.175 1.00 34.34 250 ASP A C 1
ATOM 1947 O O . ASP A 1 250 ? -4.891 -3.875 -37.600 1.00 34.34 250 ASP A O 1
ATOM 1951 N N . CYS A 1 251 ? -6.605 -4.702 -36.405 1.00 33.38 251 CYS A N 1
ATOM 1952 C CA . CYS A 1 251 ? -6.162 -6.091 -36.382 1.00 33.38 251 CYS A CA 1
ATOM 1953 C C . CYS A 1 251 ? -7.288 -6.945 -36.968 1.00 33.38 251 CYS A C 1
ATOM 1955 O O . CYS A 1 251 ? -7.939 -7.715 -36.265 1.00 33.38 251 CYS A O 1
ATOM 1957 N N . SER A 1 252 ? -7.526 -6.777 -38.268 1.00 35.28 252 SER A N 1
ATOM 1958 C CA . SER A 1 252 ? -8.352 -7.676 -39.068 1.00 35.28 252 SER A CA 1
ATOM 1959 C C . SER A 1 252 ? -7.545 -8.082 -40.300 1.00 35.28 252 SER A C 1
ATOM 1961 O O . SER A 1 252 ? -7.114 -7.227 -41.063 1.00 35.28 252 SER A O 1
ATOM 1963 N N . HIS A 1 253 ? -7.381 -9.393 -40.483 1.00 36.28 253 HIS A N 1
ATOM 1964 C CA . HIS A 1 253 ? -6.757 -10.072 -41.625 1.00 36.28 253 HIS A CA 1
ATOM 1965 C C . HIS A 1 253 ? -5.238 -9.928 -41.799 1.00 36.28 253 HIS A C 1
ATOM 1967 O O . HIS A 1 253 ? -4.761 -8.968 -42.388 1.00 36.28 253 HIS A O 1
ATOM 1973 N N . HIS A 1 254 ? -4.505 -11.004 -41.497 1.00 32.75 254 HIS A N 1
ATOM 1974 C CA . HIS A 1 254 ? -3.734 -11.706 -42.531 1.00 32.75 254 HIS A CA 1
ATOM 1975 C C . HIS A 1 254 ? -3.613 -13.190 -42.173 1.00 32.75 254 HIS A C 1
ATOM 1977 O O . HIS A 1 254 ? -2.847 -13.604 -41.309 1.00 32.75 254 HIS A O 1
ATOM 1983 N N . LEU A 1 255 ? -4.446 -13.972 -42.853 1.00 36.53 255 LEU A N 1
ATOM 1984 C CA . LEU A 1 255 ? -4.395 -15.419 -42.955 1.00 36.53 255 LEU A CA 1
ATOM 1985 C C . LEU A 1 255 ? -4.210 -15.672 -44.455 1.00 36.53 255 LEU A C 1
ATOM 1987 O O . LEU A 1 255 ? -5.168 -15.541 -45.208 1.00 36.53 255 LEU A O 1
ATOM 1991 N N . LEU A 1 256 ? -2.974 -15.923 -44.882 1.00 32.81 256 LEU A N 1
ATOM 1992 C CA . LEU A 1 256 ? -2.594 -16.488 -46.183 1.00 32.81 256 LEU A CA 1
ATOM 1993 C C . LEU A 1 256 ? -1.348 -17.339 -45.884 1.00 32.81 256 LEU A C 1
ATOM 1995 O O . LEU A 1 256 ? -0.358 -16.810 -45.390 1.00 32.81 256 LEU A O 1
ATOM 1999 N N . HIS A 1 257 ? -1.476 -18.663 -45.781 1.00 33.47 257 HIS A N 1
ATOM 2000 C CA . HIS A 1 257 ? -1.406 -19.638 -46.878 1.00 33.47 257 HIS A CA 1
ATOM 2001 C C . HIS A 1 257 ? -0.184 -19.478 -47.793 1.00 33.47 257 HIS A C 1
ATOM 2003 O O . HIS A 1 257 ? -0.064 -18.481 -48.495 1.00 33.47 257 HIS A O 1
ATOM 2009 N N . ASP A 1 258 ? 0.628 -20.541 -47.765 1.00 34.03 258 ASP A N 1
ATOM 2010 C CA . ASP A 1 258 ? 1.492 -21.116 -48.799 1.00 34.03 258 ASP A CA 1
ATOM 2011 C C . ASP A 1 258 ? 2.535 -20.242 -49.502 1.00 34.03 258 ASP A C 1
ATOM 2013 O O . ASP A 1 258 ? 2.235 -19.211 -50.084 1.00 34.03 258 ASP A O 1
ATOM 2017 N N . LEU A 1 259 ? 3.768 -20.762 -49.546 1.00 31.27 259 LEU A N 1
ATOM 2018 C CA . LEU A 1 259 ? 4.409 -21.175 -50.800 1.00 31.27 259 LEU A CA 1
ATOM 2019 C C . LEU A 1 259 ? 5.625 -22.071 -50.496 1.00 31.27 259 LEU A C 1
ATOM 2021 O O . LEU A 1 259 ? 6.707 -21.614 -50.135 1.00 31.27 259 LEU A O 1
ATOM 2025 N N . THR A 1 260 ? 5.427 -23.376 -50.666 1.00 36.56 260 THR A N 1
ATOM 2026 C CA . THR A 1 260 ? 6.458 -24.309 -51.133 1.00 36.56 260 THR A CA 1
ATOM 2027 C C . THR A 1 260 ? 6.672 -24.146 -52.643 1.00 36.56 260 THR A C 1
ATOM 2029 O O . THR A 1 260 ? 5.720 -23.859 -53.368 1.00 36.56 260 THR A O 1
ATOM 2032 N N . THR A 1 261 ? 7.894 -24.472 -53.083 1.00 38.44 261 THR A N 1
ATOM 2033 C CA . THR A 1 261 ? 8.325 -24.802 -54.461 1.00 38.44 261 THR A CA 1
ATOM 2034 C C . THR A 1 261 ? 8.852 -23.647 -55.324 1.00 38.44 261 THR A C 1
ATOM 2036 O O . THR A 1 261 ? 8.093 -23.004 -56.042 1.00 38.44 261 THR A O 1
ATOM 2039 N N . ALA A 1 262 ? 10.176 -23.458 -55.325 1.00 39.38 262 ALA A N 1
ATOM 2040 C CA . ALA A 1 262 ? 11.091 -23.740 -56.448 1.00 39.38 262 ALA A CA 1
ATOM 2041 C C . ALA A 1 262 ? 12.538 -23.454 -56.015 1.00 39.38 262 ALA A C 1
ATOM 2043 O O . ALA A 1 262 ? 12.763 -22.384 -55.408 1.00 39.38 262 ALA A O 1
#

Secondary structure (DSSP, 8-state):
-PPP---------BHHHHHHHHTSPPPHHHHHHHHHHHHHHHHHHHHTTEE-S---GGGEEE-GGG-EEE--GGG-EETTS-PPTT---S-GGG--HHHHTT--S-SHHHHHHHHHHHHHHHHHSS-S---SSHHHHHHHHHHHH-PPPHHHHHHH--GGGHHHHHHHHHHHHHH-----HHHHS-TTTS-HHHHHHHHHHT-SSTTTSPPHHHHHTSHHHHT-HHHHHSS-TTTTTTT-HHHHTT----------------

Solvent-accessible surface area (backbone atoms only — not comparable to full-atom values): 15318 Å² total; per-residue (Å²): 132,86,86,83,82,89,86,76,86,88,56,60,53,27,43,41,57,52,44,59,75,62,74,52,49,48,57,53,72,58,48,50,56,50,48,56,54,48,32,52,51,48,33,56,36,45,76,70,40,33,26,48,46,41,52,42,43,70,32,26,30,39,26,73,93,61,40,66,46,82,51,74,65,87,54,38,44,49,75,91,60,81,78,66,89,89,71,80,70,55,56,76,63,32,56,32,62,34,59,58,37,70,43,83,90,59,59,62,52,32,40,28,24,8,49,26,36,41,53,45,20,42,54,67,58,44,76,76,33,82,42,94,46,59,66,42,30,49,47,43,46,32,72,35,57,28,79,66,58,70,72,49,42,60,68,35,44,52,70,92,44,55,71,56,54,56,54,49,52,54,50,31,67,73,67,71,54,56,59,44,55,58,75,79,45,35,70,93,60,33,45,73,49,48,43,54,44,41,53,30,17,62,35,78,46,62,90,75,28,36,45,36,64,57,47,63,69,33,60,59,64,61,73,51,58,59,66,74,71,74,45,62,79,63,65,86,36,65,81,63,59,76,62,56,80,79,57,89,67,87,90,72,86,91,89,77,82,87,85,84,89,132